Protein 7TN7 (pdb70)

InterPro domains:
  IPR008656 Inositol-tetrakisphosphate 1-kinase [PIRSF038186] (15-331)
  IPR008656 Inositol-tetrakisphosphate 1-kinase [PTHR14217] (17-324)
  IPR040464 Inositol 1,3,4-trisphosphate 5/6-kinase, ATP-grasp domain [PF05770] (120-320)
  IPR041429 Inositol-tetrakisphosphate 1-kinase, N-terminal [PF17927] (20-99)

B-factor: mean 38.3, std 21.43, range [11.38, 128.1]

GO terms:
  GO:0052725 inositol-1,3,4-trisphosphate 6-kinase activity (F, IDA)
  GO:0052726 inositol-1,3,4-trisphosphate 5-kinase activity (F, IDA)
  GO:0047325 inositol-3,4,5,6-tetrakisphosphate 1-kinase activity (F, IDA)
  GO:0000832 inositol hexakisphosphate 5-kinase activity (F, EXP)
  GO:0047325 inositol-3,4,5,6-tetrakisphosphate 1-kinase activity (F, EXP)
  GO:0010264 myo-inositol hexakisphosphate biosynthetic process (P, IMP)
  GO:0000825 inositol-1,3,4,5-tetrakisphosphate 6-kinase activity (F, IDA)
  GO:0051717 inositol-1,3,4,5-tetrakisphosphate 3-phosphatase activity (F, TAS)
  GO:0005524 ATP binding (F, IC)
  GO:0048316 seed development (P, IMP)

Solvent-accessible surface area: 13526 Å² total; per-residue (Å²): 176,102,121,37,30,0,0,21,4,10,42,106,188,26,62,149,50,0,25,57,112,55,0,58,61,48,0,41,91,86,14,0,45,22,56,78,20,57,98,105,79,63,5,93,125,25,50,112,16,74,0,0,0,1,56,51,64,42,121,109,24,84,57,41,1,93,58,17,47,82,186,68,117,95,30,31,22,0,2,37,21,116,1,4,52,89,20,42,47,6,66,57,2,8,96,23,0,57,111,27,145,151,138,134,11,71,14,6,59,18,106,40,31,46,3,139,80,74,73,32,7,75,124,87,57,103,1,92,80,27,125,56,25,0,6,3,27,32,21,97,18,51,54,83,27,178,89,43,112,13,51,49,7,124,101,79,119,21,0,42,155,56,210,28,65,4,1,1,4,67,3,52,44,6,49,21,11,3,0,35,0,19,1,3,6,65,87,30,35,44,66,97,73,168,8,56,161,80,93,58,5,65,73,72,8,6,71,101,10,3,18,9,0,71,190,39,0,33,0,37,0,0,8,0,2,0,10,35,2,66,164,71,37,72,72,9,14,0,0,6,5,53,14,0,12,26,0,27,176,24,136,43,5,34,70,28,0,0,65,15,0,85,107,18,21,94,167

Foldseek 3Di:
DAAAEEEEAEDPVCCVQPVDPLLQVVLVVVRYHYDYDDPVDQVVPPDDHQEYEYDDDDDSVLVSLVVVCVVCVNRQYQPRPVLLQCQFFQVSVLVLLVPFDDPLFAEDAFDKDWDADLVCLPDVPVVVVADDFKFKAERGDSPPDPNRDTDTDGDSVSSNPDGDRMIITHDDQFVQWKKKWWFAAQDIDIDTDGPPVDDDADPVRSSSSNVRSCVSSVHRGKIWIKGARNVVRRYMYTNHMHGHDSLSVDPPSSVVVSVSVVVSSVD

Structure (mmCIF, N/CA/C/O backbone):
data_7TN7
#
_entry.id   7TN7
#
_cell.length_a   99.256
_cell.length_b   99.256
_cell.length_c   217.952
_cell.angle_alpha   90.000
_cell.angle_beta   90.000
_cell.angle_gamma   120.000
#
_symmetry.space_group_name_H-M   'P 61 2 2'
#
loop_
_entity.id
_entity.type
_entity.pdbx_description
1 polymer 'Inositol-tetrakisphosphate 1-kinase 1'
2 non-polymer 'PHOSPHATE ION'
3 non-polymer 'CHLORIDE ION'
4 water water
#
loop_
_atom_site.group_PDB
_atom_site.id
_atom_site.type_symbol
_atom_site.label_atom_id
_atom_site.label_alt_id
_atom_site.label_comp_id
_atom_site.label_asym_id
_atom_site.label_entity_id
_atom_site.label_seq_id
_atom_site.pdbx_PDB_ins_code
_atom_site.Cartn_x
_atom_site.Cartn_y
_atom_site.Cartn_z
_atom_site.occupancy
_atom_site.B_iso_or_equiv
_atom_site.auth_seq_id
_atom_site.auth_comp_id
_atom_site.auth_asym_id
_atom_site.auth_atom_id
_atom_site.pdbx_PDB_model_num
ATOM 1 N N . PRO A 1 16 ? -23.822 60.903 126.353 1.00 120.63 16 PRO A N 1
ATOM 2 C CA . PRO A 1 16 ? -23.906 62.055 125.413 1.00 119.96 16 PRO A CA 1
ATOM 3 C C . PRO A 1 16 ? -24.195 61.544 123.987 1.00 115.90 16 PRO A C 1
ATOM 4 O O . PRO A 1 16 ? -24.992 60.613 123.837 1.00 102.66 16 PRO A O 1
ATOM 8 N N . PRO A 1 17 ? -23.628 62.106 122.883 1.00 108.40 17 PRO A N 1
ATOM 9 C CA . PRO A 1 17 ? -23.858 61.530 121.550 1.00 86.17 17 PRO A CA 1
ATOM 10 C C . PRO A 1 17 ? -23.048 60.242 121.283 1.00 62.54 17 PRO A C 1
ATOM 11 O O . PRO A 1 17 ? -22.053 59.944 121.978 1.00 54.98 17 PRO A O 1
ATOM 15 N N . ARG A 1 18 ? -23.516 59.460 120.309 1.00 41.86 18 ARG A N 1
ATOM 16 C CA . ARG A 1 18 ? -22.873 58.188 119.877 1.00 34.92 18 ARG A CA 1
ATOM 17 C C . ARG A 1 18 ? -22.136 58.431 118.552 1.00 30.80 18 ARG A C 1
ATOM 18 O O . ARG A 1 18 ? -22.623 59.211 117.764 1.00 25.77 18 ARG A O 1
ATOM 26 N N . TYR A 1 19 ? -21.057 57.695 118.276 1.00 27.24 19 TYR A N 1
ATOM 27 C CA . TYR A 1 19 ? -20.331 57.789 116.995 1.00 23.41 19 TYR A CA 1
ATOM 28 C C . TYR A 1 19 ? -20.447 56.481 116.250 1.00 22.14 19 TYR A C 1
ATOM 29 O O . TYR A 1 19 ? -20.339 55.458 116.893 1.00 25.20 19 TYR A O 1
ATOM 38 N N . VAL A 1 20 ? -20.694 56.528 114.947 1.00 20.17 20 VAL A N 1
ATOM 39 C CA . VAL A 1 20 ? -20.781 55.303 114.115 1.00 21.92 20 VAL A CA 1
ATOM 40 C C . VAL A 1 20 ? -19.427 55.100 113.415 1.00 24.10 20 VAL A C 1
ATOM 41 O O . VAL A 1 20 ? -18.933 56.029 112.729 1.00 24.64 20 VAL A O 1
ATOM 45 N N . ILE A 1 21 ? -18.842 53.925 113.602 1.00 21.90 21 ILE A N 1
ATOM 46 C CA . ILE A 1 21 ? -17.624 53.467 112.901 1.00 18.63 21 ILE A CA 1
ATOM 47 C C . ILE A 1 21 ? -18.036 52.416 111.899 1.00 18.49 21 ILE A C 1
ATOM 48 O O . ILE A 1 21 ? -18.274 51.293 112.312 1.00 16.89 21 ILE A O 1
ATOM 53 N N . GLY A 1 22 ? -18.151 52.814 110.622 1.00 17.98 22 GLY A N 1
ATOM 54 C CA . GLY A 1 22 ? -18.390 51.885 109.523 1.00 17.28 22 GLY A CA 1
ATOM 55 C C . GLY A 1 22 ? -17.130 51.115 109.174 1.00 17.62 22 GLY A C 1
ATOM 56 O O . GLY A 1 22 ? -16.060 51.711 109.155 1.00 16.78 22 GLY A O 1
ATOM 57 N N . TYR A 1 23 ? -17.280 49.833 108.890 1.00 16.81 23 TYR A N 1
ATOM 58 C CA . TYR A 1 23 ? -16.167 48.961 108.531 1.00 17.97 23 TYR A CA 1
ATOM 59 C C . TYR A 1 23 ? -16.580 48.212 107.271 1.00 20.66 23 TYR A C 1
ATOM 60 O O . TYR A 1 23 ? -17.680 47.614 107.193 1.00 20.60 23 TYR A O 1
ATOM 69 N N . ALA A 1 24 ? -15.653 48.212 106.313 1.00 19.81 24 ALA A N 1
ATOM 70 C CA . ALA A 1 24 ? -15.761 47.543 105.004 1.00 18.98 24 ALA A CA 1
ATOM 71 C C . ALA A 1 24 ? -14.544 46.652 104.859 1.00 18.46 24 ALA A C 1
ATOM 72 O O . ALA A 1 24 ? -13.435 47.154 104.498 1.00 20.18 24 ALA A O 1
ATOM 74 N N . LEU A 1 25 ? -14.722 45.414 105.249 1.00 19.17 25 LEU A N 1
ATOM 75 C CA . LEU A 1 25 ? -13.647 44.408 105.354 1.00 21.86 25 LEU A CA 1
ATOM 76 C C . LEU A 1 25 ? -14.119 43.129 104.678 1.00 23.75 25 LEU A C 1
ATOM 77 O O . LEU A 1 25 ? -15.291 42.805 104.775 1.00 28.51 25 LEU A O 1
ATOM 82 N N . ALA A 1 26 ? -13.176 42.371 104.140 1.00 24.96 26 ALA A N 1
ATOM 83 C CA . ALA A 1 26 ? -13.411 41.000 103.683 1.00 25.98 26 ALA A CA 1
ATOM 84 C C . ALA A 1 26 ? -13.826 40.173 104.873 1.00 26.60 26 ALA A C 1
ATOM 85 O O . ALA A 1 26 ? -13.400 40.418 105.994 1.00 28.70 26 ALA A O 1
ATOM 87 N N . PRO A 1 27 ? -14.656 39.144 104.638 1.00 28.09 27 PRO A N 1
ATOM 88 C CA . PRO A 1 27 ? -15.064 38.245 105.700 1.00 29.52 27 PRO A CA 1
ATOM 89 C C . PRO A 1 27 ? -13.945 37.681 106.587 1.00 29.45 27 PRO A C 1
ATOM 90 O O . PRO A 1 27 ? -14.195 37.520 107.776 1.00 26.54 27 PRO A O 1
ATOM 94 N N . LYS A 1 28 ? -12.804 37.283 106.016 1.00 31.30 28 LYS A N 1
ATOM 95 C CA . LYS A 1 28 ? -11.669 36.730 106.817 1.00 33.58 28 LYS A CA 1
ATOM 96 C C . LYS A 1 28 ? -11.112 37.817 107.754 1.00 21.73 28 LYS A C 1
ATOM 97 O O . LYS A 1 28 ? -10.822 37.476 108.885 1.00 24.04 28 LYS A O 1
ATOM 103 N N . LYS A 1 29 ? -11.015 39.048 107.297 1.00 17.80 29 LYS A N 1
ATOM 104 C CA . LYS A 1 29 ? -10.532 40.193 108.092 1.00 20.70 29 LYS A CA 1
ATOM 105 C C . LYS A 1 29 ? -11.595 40.573 109.142 1.00 20.38 29 LYS A C 1
ATOM 106 O O . LYS A 1 29 ? -11.216 40.880 110.266 1.00 19.99 29 LYS A O 1
ATOM 112 N N . GLN A 1 30 ? -12.891 40.456 108.834 1.00 22.40 30 GLN A N 1
ATOM 113 C CA . GLN A 1 30 ? -13.973 40.679 109.838 1.00 20.72 30 GLN A CA 1
ATOM 114 C C . GLN A 1 30 ? -13.793 39.682 110.962 1.00 19.04 30 GLN A C 1
ATOM 115 O O . GLN A 1 30 ? -13.800 40.076 112.130 1.00 20.55 30 GLN A O 1
ATOM 121 N N . GLN A 1 31 ? -13.575 38.433 110.608 1.00 20.03 31 GLN A N 1
ATOM 122 C CA . GLN A 1 31 ? -13.504 37.340 111.600 1.00 23.57 31 GLN A CA 1
ATOM 123 C C . GLN A 1 31 ? -12.294 37.576 112.526 1.00 23.92 31 GLN A C 1
ATOM 124 O O . GLN A 1 31 ? -12.383 37.284 113.716 1.00 24.72 31 GLN A O 1
ATOM 130 N N . SER A 1 32 ? -11.151 38.021 112.008 1.00 20.83 32 SER A N 1
ATOM 131 C CA . SER A 1 32 ? -9.930 38.185 112.846 1.00 21.45 32 SER A CA 1
ATOM 132 C C . SER A 1 32 ? -10.073 39.519 113.598 1.00 18.55 32 SER A C 1
ATOM 133 O O . SER A 1 32 ? -9.847 39.510 114.792 1.00 21.65 32 SER A O 1
ATOM 136 N N . PHE A 1 33 ? -10.440 40.614 112.927 1.00 15.15 33 PHE A N 1
ATOM 137 C CA . PHE A 1 33 ? -10.293 41.965 113.537 1.00 15.44 33 PHE A CA 1
ATOM 138 C C . PHE A 1 33 ? -11.543 42.374 114.361 1.00 16.02 33 PHE A C 1
ATOM 139 O O . PHE A 1 33 ? -11.406 43.004 115.480 1.00 14.25 33 PHE A O 1
ATOM 147 N N . ILE A 1 34 ? -12.750 42.122 113.835 1.00 17.47 34 ILE A N 1
ATOM 148 C CA . ILE A 1 34 ? -14.026 42.624 114.446 1.00 17.09 34 ILE A CA 1
ATOM 149 C C . ILE A 1 34 ? -14.482 41.525 115.371 1.00 17.76 34 ILE A C 1
ATOM 150 O O . ILE A 1 34 ? -15.293 40.698 114.970 1.00 25.00 34 ILE A O 1
ATOM 155 N N . GLN A 1 35 ? -13.858 41.459 116.524 1.00 19.19 35 GLN A N 1
ATOM 156 C CA . GLN A 1 35 ? -14.152 40.458 117.560 1.00 19.93 35 GLN A CA 1
ATOM 157 C C . GLN A 1 35 ? -15.132 41.063 118.550 1.00 16.71 35 GLN A C 1
ATOM 158 O O . GLN A 1 35 ? -15.168 42.270 118.776 1.00 15.59 35 GLN A O 1
ATOM 164 N N . PRO A 1 36 ? -15.925 40.194 119.190 1.00 17.10 36 PRO A N 1
ATOM 165 C CA . PRO A 1 36 ? -16.863 40.619 120.223 1.00 18.43 36 PRO A CA 1
ATOM 166 C C . PRO A 1 36 ? -16.232 41.561 121.253 1.00 17.45 36 PRO A C 1
ATOM 167 O O . PRO A 1 36 ? -16.871 42.591 121.639 1.00 18.19 36 PRO A O 1
ATOM 171 N N . SER A 1 37 ? -15.033 41.210 121.722 1.00 17.58 37 SER A N 1
ATOM 172 C CA . SER A 1 37 ? -14.301 42.019 122.739 1.00 19.20 37 SER A CA 1
ATOM 173 C C . SER A 1 37 ? -14.021 43.428 122.193 1.00 18.12 37 SER A C 1
ATOM 174 O O . SER A 1 37 ? -14.149 44.337 122.934 1.00 20.37 37 SER A O 1
ATOM 177 N N . LEU A 1 38 ? -13.753 43.617 120.898 1.00 15.57 38 LEU A N 1
ATOM 178 C CA . LEU A 1 38 ? -13.581 44.984 120.344 1.00 15.22 38 LEU A CA 1
ATOM 179 C C . LEU A 1 38 ? -14.932 45.712 120.256 1.00 14.35 38 LEU A C 1
ATOM 180 O O . LEU A 1 38 ? -15.010 46.882 120.598 1.00 11.38 38 LEU A O 1
ATOM 185 N N . VAL A 1 39 ? -15.931 45.029 119.719 1.00 14.26 39 VAL A N 1
ATOM 186 C CA . VAL A 1 39 ? -17.273 45.627 119.514 1.00 14.95 39 VAL A CA 1
ATOM 187 C C . VAL A 1 39 ? -17.797 46.114 120.874 1.00 14.15 39 VAL A C 1
ATOM 188 O O . VAL A 1 39 ? -18.274 47.231 120.931 1.00 14.86 39 VAL A O 1
ATOM 192 N N . ALA A 1 40 ? -17.629 45.311 121.924 1.00 12.56 40 ALA A N 1
ATOM 193 C CA . ALA A 1 40 ? -18.171 45.604 123.268 1.00 14.01 40 ALA A CA 1
ATOM 194 C C . ALA A 1 40 ? -17.387 46.736 123.915 1.00 14.46 40 ALA A C 1
ATOM 195 O O . ALA A 1 40 ? -18.024 47.631 124.497 1.00 16.34 40 ALA A O 1
ATOM 197 N N . GLN A 1 41 ? -16.057 46.720 123.819 1.00 14.70 41 GLN A N 1
ATOM 198 C CA . GLN A 1 41 ? -15.257 47.816 124.425 1.00 14.58 41 GLN A CA 1
ATOM 199 C C . GLN A 1 41 ? -15.666 49.120 123.755 1.00 13.30 41 GLN A C 1
ATOM 200 O O . GLN A 1 41 ? -15.917 50.098 124.455 1.00 13.87 41 GLN A O 1
ATOM 206 N N . ALA A 1 42 ? -15.688 49.159 122.430 1.00 13.66 42 ALA A N 1
ATOM 207 C CA . ALA A 1 42 ? -16.030 50.401 121.707 1.00 14.72 42 ALA A CA 1
ATOM 208 C C . ALA A 1 42 ? -17.463 50.874 122.042 1.00 14.96 42 ALA A C 1
ATOM 209 O O . ALA A 1 42 ? -17.628 52.086 122.250 1.00 14.25 42 ALA A O 1
ATOM 211 N N . ALA A 1 43 ? -18.469 49.967 122.080 1.00 15.20 43 ALA A N 1
ATOM 212 C CA . ALA A 1 43 ? -19.875 50.323 122.437 1.00 16.55 43 ALA A CA 1
ATOM 213 C C . ALA A 1 43 ? -19.917 50.888 123.851 1.00 15.61 43 ALA A C 1
ATOM 214 O O . ALA A 1 43 ? -20.650 51.856 124.061 1.00 15.67 43 ALA A O 1
ATOM 216 N N . SER A 1 44 ? -19.088 50.353 124.759 1.00 15.36 44 SER A N 1
ATOM 217 C CA . SER A 1 44 ? -19.023 50.851 126.154 1.00 16.49 44 SER A CA 1
ATOM 218 C C . SER A 1 44 ? -18.545 52.304 126.210 1.00 17.92 44 SER A C 1
ATOM 219 O O . SER A 1 44 ? -18.714 52.932 127.236 1.00 15.28 44 SER A O 1
ATOM 222 N N . ARG A 1 45 ? -17.967 52.833 125.127 1.00 20.00 45 ARG A N 1
ATOM 223 C CA . ARG A 1 45 ? -17.426 54.202 125.097 1.00 21.43 45 ARG A CA 1
ATOM 224 C C . ARG A 1 45 ? -18.198 55.064 124.111 1.00 22.38 45 ARG A C 1
ATOM 225 O O . ARG A 1 45 ? -17.691 56.090 123.731 1.00 24.23 45 ARG A O 1
ATOM 233 N N . GLY A 1 46 ? -19.326 54.575 123.631 1.00 21.37 46 GLY A N 1
ATOM 234 C CA . GLY A 1 46 ? -20.240 55.345 122.803 1.00 20.55 46 GLY A CA 1
ATOM 235 C C . GLY A 1 46 ? -19.931 55.172 121.336 1.00 20.98 46 GLY A C 1
ATOM 236 O O . GLY A 1 46 ? -20.306 56.090 120.589 1.00 20.37 46 GLY A O 1
ATOM 237 N N . MET A 1 47 ? -19.229 54.107 120.929 1.00 19.19 47 MET A N 1
ATOM 238 C CA . MET A 1 47 ? -18.845 53.978 119.499 1.00 18.20 47 MET A CA 1
ATOM 239 C C . MET A 1 47 ? -19.450 52.707 118.960 1.00 17.41 47 MET A C 1
ATOM 240 O O . MET A 1 47 ? -19.143 51.640 119.519 1.00 18.98 47 MET A O 1
ATOM 245 N N . ASP A 1 48 ? -20.272 52.830 117.916 1.00 16.53 48 ASP A N 1
ATOM 246 C CA . ASP A 1 48 ? -20.967 51.683 117.312 1.00 18.10 48 ASP A CA 1
ATOM 247 C C . ASP A 1 48 ? -20.223 51.283 116.040 1.00 18.53 48 ASP A C 1
ATOM 248 O O . ASP A 1 48 ? -20.275 52.046 115.062 1.00 16.18 48 ASP A O 1
ATOM 253 N N . LEU A 1 49 ? -19.622 50.099 116.053 1.00 18.85 49 LEU A N 1
ATOM 254 C CA . LEU A 1 49 ? -19.011 49.467 114.873 1.00 18.32 49 LEU A CA 1
ATOM 255 C C . LEU A 1 49 ? -20.142 48.885 114.037 1.00 17.77 49 LEU A C 1
ATOM 256 O O . LEU A 1 49 ? -20.832 47.991 114.539 1.00 17.08 49 LEU A O 1
ATOM 261 N N . VAL A 1 50 ? -20.293 49.356 112.801 1.00 17.47 50 VAL A N 1
ATOM 262 C CA . VAL A 1 50 ? -21.414 48.972 111.908 1.00 17.49 50 VAL A CA 1
ATOM 263 C C . VAL A 1 50 ? -20.814 48.465 110.623 1.00 16.41 50 VAL A C 1
ATOM 264 O O . VAL A 1 50 ? -20.126 49.213 109.918 1.00 16.69 50 VAL A O 1
ATOM 268 N N . PRO A 1 51 ? -21.139 47.250 110.179 1.00 15.21 51 PRO A N 1
ATOM 269 C CA . PRO A 1 51 ? -20.645 46.805 108.887 1.00 17.15 51 PRO A CA 1
ATOM 270 C C . PRO A 1 51 ? -21.301 47.558 107.713 1.00 22.42 51 PRO A C 1
ATOM 271 O O . PRO A 1 51 ? -22.509 47.856 107.753 1.00 24.64 51 PRO A O 1
ATOM 275 N N . VAL A 1 52 ? -20.461 47.928 106.740 1.00 22.55 52 VAL A N 1
ATOM 276 C CA . VAL A 1 52 ? -20.829 48.409 105.382 1.00 22.30 52 VAL A CA 1
ATOM 277 C C . VAL A 1 52 ? -21.304 47.227 104.544 1.00 22.13 52 VAL A C 1
ATOM 278 O O . VAL A 1 52 ? -20.627 46.151 104.514 1.00 22.56 52 VAL A O 1
ATOM 282 N N . ASP A 1 53 ? -22.501 47.372 103.967 1.00 23.33 53 ASP A N 1
ATOM 283 C CA . ASP A 1 53 ? -23.112 46.321 103.102 1.00 26.38 53 ASP A CA 1
ATOM 284 C C . ASP A 1 53 ? -22.416 46.400 101.736 1.00 25.24 53 ASP A C 1
ATOM 285 O O . ASP A 1 53 ? -22.436 47.501 101.156 1.00 25.40 53 ASP A O 1
ATOM 290 N N . ALA A 1 54 ? -21.758 45.335 101.293 1.00 28.42 54 ALA A N 1
ATOM 291 C CA . ALA A 1 54 ? -20.975 45.348 100.034 1.00 37.18 54 ALA A CA 1
ATOM 292 C C . ALA A 1 54 ? -21.939 45.299 98.834 1.00 44.89 54 ALA A C 1
ATOM 293 O O . ALA A 1 54 ? -21.522 45.666 97.712 1.00 50.62 54 ALA A O 1
ATOM 295 N N . SER A 1 55 ? -23.178 44.862 99.056 1.00 44.92 55 SER A N 1
ATOM 296 C CA . SER A 1 55 ? -24.165 44.645 97.972 1.00 50.55 55 SER A CA 1
ATOM 297 C C . SER A 1 55 ? -24.985 45.924 97.741 1.00 44.33 55 SER A C 1
ATOM 298 O O . SER A 1 55 ? -25.773 45.923 96.828 1.00 54.93 55 SER A O 1
ATOM 301 N N . GLN A 1 56 ? -24.744 46.968 98.528 1.00 41.39 56 GLN A N 1
ATOM 302 C CA . GLN A 1 56 ? -25.417 48.269 98.340 1.00 38.34 56 GLN A CA 1
ATOM 303 C C . GLN A 1 56 ? -24.350 49.347 98.196 1.00 43.05 56 GLN A C 1
ATOM 304 O O . GLN A 1 56 ? -23.265 49.158 98.667 1.00 40.00 56 GLN A O 1
ATOM 310 N N . PRO A 1 57 ? -24.632 50.483 97.545 1.00 43.62 57 PRO A N 1
ATOM 311 C CA . PRO A 1 57 ? -23.673 51.549 97.472 1.00 44.96 57 PRO A CA 1
ATOM 312 C C . PRO A 1 57 ? -23.459 52.142 98.865 1.00 42.06 57 PRO A C 1
ATOM 313 O O . PRO A 1 57 ? -24.375 52.227 99.607 1.00 42.97 57 PRO A O 1
ATOM 317 N N . LEU A 1 58 ? -22.245 52.600 99.123 1.00 34.93 58 LEU A N 1
ATOM 318 C CA . LEU A 1 58 ? -21.855 53.248 100.393 1.00 33.46 58 LEU A CA 1
ATOM 319 C C . LEU A 1 58 ? -22.613 54.571 100.528 1.00 36.47 58 LEU A C 1
ATOM 320 O O . LEU A 1 58 ? -22.965 54.938 101.641 1.00 33.47 58 LEU A O 1
ATOM 325 N N . ALA A 1 59 ? -22.946 55.195 99.399 1.00 41.48 59 ALA A N 1
ATOM 326 C CA . ALA A 1 59 ? -23.668 56.488 99.344 1.00 44.33 59 ALA A CA 1
ATOM 327 C C . ALA A 1 59 ? -25.062 56.381 99.971 1.00 40.98 59 ALA A C 1
ATOM 328 O O . ALA A 1 59 ? -25.551 57.369 100.478 1.00 43.31 59 ALA A O 1
ATOM 330 N N . GLU A 1 60 ? -25.678 55.216 99.900 1.00 41.08 60 GLU A N 1
ATOM 331 C CA . GLU A 1 60 ? -27.022 55.051 100.480 1.00 46.62 60 GLU A CA 1
ATOM 332 C C . GLU A 1 60 ? -26.902 54.331 101.818 1.00 45.46 60 GLU A C 1
ATOM 333 O O . GLU A 1 60 ? -27.878 53.723 102.239 1.00 41.11 60 GLU A O 1
ATOM 339 N N . GLN A 1 61 ? -25.785 54.516 102.509 1.00 39.72 61 GLN A N 1
ATOM 340 C CA . GLN A 1 61 ? -25.572 53.651 103.683 1.00 34.31 61 GLN A CA 1
ATOM 341 C C . GLN A 1 61 ? -25.501 54.272 105.063 1.00 33.28 61 GLN A C 1
ATOM 342 O O . GLN A 1 61 ? -24.805 53.731 105.789 1.00 32.17 61 GLN A O 1
ATOM 348 N N . GLY A 1 62 ? -26.078 55.401 105.395 1.00 49.85 62 GLY A N 1
ATOM 349 C CA . GLY A 1 62 ? -26.219 55.658 106.853 1.00 47.14 62 GLY A CA 1
ATOM 350 C C . GLY A 1 62 ? -25.142 56.526 107.396 1.00 45.47 62 GLY A C 1
ATOM 351 O O . GLY A 1 62 ? -24.034 56.376 106.986 1.00 48.52 62 GLY A O 1
ATOM 352 N N . PRO A 1 63 ? -25.399 57.369 108.396 1.00 46.35 63 PRO A N 1
ATOM 353 C CA . PRO A 1 63 ? -24.368 58.267 108.832 1.00 41.01 63 PRO A CA 1
ATOM 354 C C . PRO A 1 63 ? -23.186 57.502 109.441 1.00 35.79 63 PRO A C 1
ATOM 355 O O . PRO A 1 63 ? -23.382 56.556 110.109 1.00 32.30 63 PRO A O 1
ATOM 359 N N . PHE A 1 64 ? -21.987 57.945 109.101 1.00 32.38 64 PHE A N 1
ATOM 360 C CA . PHE A 1 64 ? -20.726 57.389 109.631 1.00 24.90 64 PHE A CA 1
ATOM 361 C C . PHE A 1 64 ? -19.894 58.556 110.147 1.00 24.06 64 PHE A C 1
ATOM 362 O O . PHE A 1 64 ? -19.876 59.560 109.518 1.00 28.33 64 PHE A O 1
ATOM 370 N N . HIS A 1 65 ? -19.300 58.417 111.317 1.00 23.88 65 HIS A N 1
ATOM 371 C CA . HIS A 1 65 ? -18.350 59.420 111.853 1.00 23.48 65 HIS A CA 1
ATOM 372 C C . HIS A 1 65 ? -16.905 58.995 111.533 1.00 22.17 65 HIS A C 1
ATOM 373 O O . HIS A 1 65 ? -16.015 59.822 111.706 1.00 22.15 65 HIS A O 1
ATOM 380 N N . LEU A 1 66 ? -16.710 57.772 111.049 1.00 20.54 66 LEU A N 1
ATOM 381 C CA . LEU A 1 66 ? -15.399 57.200 110.668 1.00 21.82 66 LEU A CA 1
ATOM 382 C C . LEU A 1 66 ? -15.677 55.986 109.808 1.00 21.69 66 LEU A C 1
ATOM 383 O O . LEU A 1 66 ? -16.649 55.292 110.094 1.00 20.94 66 LEU A O 1
ATOM 388 N N . LEU A 1 67 ? -14.940 55.845 108.717 1.00 21.13 67 LEU A N 1
ATOM 389 C CA . LEU A 1 67 ? -14.979 54.669 107.834 1.00 23.12 67 LEU A CA 1
ATOM 390 C C . LEU A 1 67 ? -13.612 53.990 107.891 1.00 24.44 67 LEU A C 1
ATOM 391 O O . LEU A 1 67 ? -12.612 54.672 107.770 1.00 23.38 67 LEU A O 1
ATOM 396 N N . ILE A 1 68 ? -13.556 52.711 108.206 1.00 23.69 68 ILE A N 1
ATOM 397 C CA . ILE A 1 68 ? -12.289 51.952 108.161 1.00 21.65 68 ILE A CA 1
ATOM 398 C C . ILE A 1 68 ? -12.548 50.855 107.143 1.00 24.42 68 ILE A C 1
ATOM 399 O O . ILE A 1 68 ? -13.715 50.342 107.106 1.00 23.45 68 ILE A O 1
ATOM 404 N N . HIS A 1 69 ? -11.561 50.553 106.299 1.00 22.02 69 HIS A N 1
ATOM 405 C CA . HIS A 1 69 ? -11.717 49.524 105.239 1.00 22.02 69 HIS A CA 1
ATOM 406 C C . HIS A 1 69 ? -10.395 48.834 104.916 1.00 21.35 69 HIS A C 1
ATOM 407 O O . HIS A 1 69 ? -9.301 49.413 105.154 1.00 20.77 69 HIS A O 1
ATOM 414 N N . LYS A 1 70 ? -10.531 47.678 104.301 1.00 20.77 70 LYS A N 1
ATOM 415 C CA . LYS A 1 70 ? -9.451 46.972 103.609 1.00 22.65 70 LYS A CA 1
ATOM 416 C C . LYS A 1 70 ? -10.038 46.232 102.409 1.00 18.95 70 LYS A C 1
ATOM 417 O O . LYS A 1 70 ? -10.042 44.989 102.398 1.00 18.74 70 LYS A O 1
ATOM 423 N N . LEU A 1 71 ? -10.513 47.014 101.453 1.00 20.74 71 LEU A N 1
ATOM 424 C CA . LEU A 1 71 ? -11.067 46.530 100.172 1.00 26.64 71 LEU A CA 1
ATOM 425 C C . LEU A 1 71 ? -10.301 47.242 99.066 1.00 25.19 71 LEU A C 1
ATOM 426 O O . LEU A 1 71 ? -9.907 48.400 99.275 1.00 24.23 71 LEU A O 1
ATOM 431 N N . TYR A 1 72 ? -10.167 46.563 97.933 1.00 29.38 72 TYR A N 1
ATOM 432 C CA . TYR A 1 72 ? -9.398 47.053 96.753 1.00 38.73 72 TYR A CA 1
ATOM 433 C C . TYR A 1 72 ? -10.274 47.036 95.487 1.00 41.43 72 TYR A C 1
ATOM 434 O O . TYR A 1 72 ? -11.333 46.380 95.468 1.00 40.78 72 TYR A O 1
ATOM 443 N N . GLY A 1 73 ? -9.833 47.712 94.428 1.00 48.36 73 GLY A N 1
ATOM 444 C CA . GLY A 1 73 ? -10.523 47.684 93.118 1.00 55.55 73 GLY A CA 1
ATOM 445 C C . GLY A 1 73 ? -11.278 48.973 92.840 1.00 56.33 73 GLY A C 1
ATOM 446 O O . GLY A 1 73 ? -11.536 49.754 93.801 1.00 56.02 73 GLY A O 1
ATOM 447 N N . ASP A 1 74 ? -11.633 49.195 91.573 1.00 53.44 74 ASP A N 1
ATOM 448 C CA . ASP A 1 74 ? -11.980 50.543 91.034 1.00 53.42 74 ASP A CA 1
ATOM 449 C C . ASP A 1 74 ? -13.393 50.956 91.489 1.00 46.51 74 ASP A C 1
ATOM 450 O O . ASP A 1 74 ? -13.616 52.159 91.690 1.00 48.95 74 ASP A O 1
ATOM 455 N N . ASP A 1 75 ? -14.310 50.010 91.683 1.00 43.22 75 ASP A N 1
ATOM 456 C CA . ASP A 1 75 ? -15.691 50.289 92.168 1.00 51.54 75 ASP A CA 1
ATOM 457 C C . ASP A 1 75 ? -15.637 50.819 93.616 1.00 43.15 75 ASP A C 1
ATOM 458 O O . ASP A 1 75 ? -16.166 51.934 93.879 1.00 37.27 75 ASP A O 1
ATOM 463 N N . TRP A 1 76 ? -14.985 50.083 94.525 1.00 41.43 76 TRP A N 1
ATOM 464 C CA . TRP A 1 76 ? -14.780 50.521 95.933 1.00 37.15 76 TRP A CA 1
ATOM 465 C C . TRP A 1 76 ? -14.035 51.859 95.930 1.00 34.08 76 TRP A C 1
ATOM 466 O O . TRP A 1 76 ? -14.522 52.825 96.590 1.00 34.34 76 TRP A O 1
ATOM 477 N N . ARG A 1 77 ? -12.969 51.995 95.133 1.00 35.79 77 ARG A N 1
ATOM 478 C CA . ARG A 1 77 ? -12.252 53.298 95.047 1.00 36.66 77 ARG A CA 1
ATOM 479 C C . ARG A 1 77 ? -13.249 54.417 94.701 1.00 34.38 77 ARG A C 1
ATOM 480 O O . ARG A 1 77 ? -13.251 55.470 95.402 1.00 34.07 77 ARG A O 1
ATOM 488 N N . ALA A 1 78 ? -14.053 54.235 93.641 1.00 36.29 78 ALA A N 1
ATOM 489 C CA . ALA A 1 78 ? -15.010 55.266 93.146 1.00 41.30 78 ALA A CA 1
ATOM 490 C C . ALA A 1 78 ? -15.975 55.668 94.277 1.00 34.16 78 ALA A C 1
ATOM 491 O O . ALA A 1 78 ? -16.205 56.898 94.526 1.00 34.56 78 ALA A O 1
ATOM 493 N N . GLN A 1 79 ? -16.472 54.674 95.010 1.00 37.56 79 GLN A N 1
ATOM 494 C CA . GLN A 1 79 ? -17.380 54.935 96.170 1.00 37.08 79 GLN A CA 1
ATOM 495 C C . GLN A 1 79 ? -16.650 55.779 97.204 1.00 32.85 79 GLN A C 1
ATOM 496 O O . GLN A 1 79 ? -17.230 56.796 97.674 1.00 34.85 79 GLN A O 1
ATOM 502 N N . LEU A 1 80 ? -15.382 55.461 97.475 1.00 32.93 80 LEU A N 1
ATOM 503 C CA . LEU A 1 80 ? -14.641 56.231 98.509 1.00 31.85 80 LEU A CA 1
ATOM 504 C C . LEU A 1 80 ? -14.344 57.616 97.968 1.00 34.11 80 LEU A C 1
ATOM 505 O O . LEU A 1 80 ? -14.347 58.567 98.779 1.00 35.90 80 LEU A O 1
ATOM 510 N N . VAL A 1 81 ? -14.131 57.740 96.648 1.00 38.89 81 VAL A N 1
ATOM 511 C CA . VAL A 1 81 ? -13.846 59.066 96.027 1.00 39.81 81 VAL A CA 1
ATOM 512 C C . VAL A 1 81 ? -15.100 59.937 96.194 1.00 36.55 81 VAL A C 1
ATOM 513 O O . VAL A 1 81 ? -14.973 61.098 96.679 1.00 38.37 81 VAL A O 1
ATOM 517 N N . ALA A 1 82 ? -16.271 59.401 95.865 1.00 37.32 82 ALA A N 1
ATOM 518 C CA . ALA A 1 82 ? -17.562 60.125 96.027 1.00 38.69 82 ALA A CA 1
ATOM 519 C C . ALA A 1 82 ? -17.835 60.418 97.514 1.00 41.24 82 ALA A C 1
ATOM 520 O O . ALA A 1 82 ? -18.348 61.536 97.865 1.00 42.91 82 ALA A O 1
ATOM 522 N N . PHE A 1 83 ? -17.527 59.462 98.397 1.00 37.12 83 PHE A N 1
ATOM 523 C CA . PHE A 1 83 ? -17.823 59.649 99.840 1.00 32.53 83 PHE A CA 1
ATOM 524 C C . PHE A 1 83 ? -16.988 60.841 100.296 1.00 31.29 83 PHE A C 1
ATOM 525 O O . PHE A 1 83 ? -17.484 61.740 100.996 1.00 32.10 83 PHE A O 1
ATOM 533 N N . ALA A 1 84 ? -15.722 60.870 99.889 1.00 34.12 84 ALA A N 1
ATOM 534 C CA . ALA A 1 84 ? -14.747 61.889 100.340 1.00 39.50 84 ALA A CA 1
ATOM 535 C C . ALA A 1 84 ? -15.184 63.273 99.850 1.00 39.72 84 ALA A C 1
ATOM 536 O O . ALA A 1 84 ? -14.958 64.252 100.599 1.00 42.64 84 ALA A O 1
ATOM 538 N N . ALA A 1 85 ? -15.810 63.356 98.671 1.00 43.29 85 ALA A N 1
ATOM 539 C CA . ALA A 1 85 ? -16.328 64.636 98.111 1.00 49.01 85 ALA A CA 1
ATOM 540 C C . ALA A 1 85 ? -17.553 65.085 98.913 1.00 47.65 85 ALA A C 1
ATOM 541 O O . ALA A 1 85 ? -17.556 66.225 99.379 1.00 49.50 85 ALA A O 1
ATOM 543 N N . ARG A 1 86 ? -18.537 64.192 99.076 1.00 50.16 86 ARG A N 1
ATOM 544 C CA . ARG A 1 86 ? -19.818 64.448 99.798 1.00 53.45 86 ARG A CA 1
ATOM 545 C C . ARG A 1 86 ? -19.545 64.748 101.285 1.00 53.75 86 ARG A C 1
ATOM 546 O O . ARG A 1 86 ? -20.271 65.572 101.837 1.00 49.94 86 ARG A O 1
ATOM 554 N N . HIS A 1 87 ? -18.552 64.113 101.933 1.00 56.28 87 HIS A N 1
ATOM 555 C CA . HIS A 1 87 ? -18.347 64.203 103.409 1.00 50.80 87 HIS A CA 1
ATOM 556 C C . HIS A 1 87 ? -16.881 64.450 103.735 1.00 54.36 87 HIS A C 1
ATOM 557 O O . HIS A 1 87 ? -16.216 63.612 104.355 1.00 54.14 87 HIS A O 1
ATOM 564 N N . PRO A 1 88 ? -16.350 65.636 103.385 1.00 54.82 88 PRO A N 1
ATOM 565 C CA . PRO A 1 88 ? -14.927 65.923 103.563 1.00 57.32 88 PRO A CA 1
ATOM 566 C C . PRO A 1 88 ? -14.425 65.776 105.006 1.00 50.96 88 PRO A C 1
ATOM 567 O O . PRO A 1 88 ? -13.256 65.503 105.161 1.00 47.39 88 PRO A O 1
ATOM 571 N N . ALA A 1 89 ? -15.286 65.986 106.011 1.00 49.74 89 ALA A N 1
ATOM 572 C CA . ALA A 1 89 ? -14.891 66.019 107.446 1.00 47.01 89 ALA A CA 1
ATOM 573 C C . ALA A 1 89 ? -14.924 64.613 108.086 1.00 39.05 89 ALA A C 1
ATOM 574 O O . ALA A 1 89 ? -14.435 64.486 109.199 1.00 41.58 89 ALA A O 1
ATOM 576 N N . VAL A 1 90 ? -15.441 63.588 107.402 1.00 37.12 90 VAL A N 1
ATOM 577 C CA . VAL A 1 90 ? -15.466 62.182 107.910 1.00 35.68 90 VAL A CA 1
ATOM 578 C C . VAL A 1 90 ? -14.172 61.450 107.537 1.00 33.53 90 VAL A C 1
ATOM 579 O O . VAL A 1 90 ? -13.933 61.077 106.398 1.00 31.60 90 VAL A O 1
ATOM 583 N N . PRO A 1 91 ? -13.300 61.134 108.502 1.00 30.26 91 PRO A N 1
ATOM 584 C CA . PRO A 1 91 ? -12.052 60.479 108.174 1.00 28.89 91 PRO A CA 1
ATOM 585 C C . PRO A 1 91 ? -12.288 59.108 107.537 1.00 30.27 91 PRO A C 1
ATOM 586 O O . PRO A 1 91 ? -13.106 58.311 108.023 1.00 27.34 91 PRO A O 1
ATOM 590 N N . ILE A 1 92 ? -11.566 58.851 106.443 1.00 28.04 92 ILE A N 1
ATOM 591 C CA . ILE A 1 92 ? -11.454 57.495 105.853 1.00 26.52 92 ILE A CA 1
ATOM 592 C C . ILE A 1 92 ? -10.133 56.900 106.334 1.00 27.71 92 ILE A C 1
ATOM 593 O O . ILE A 1 92 ? -9.086 57.547 106.116 1.00 32.18 92 ILE A O 1
ATOM 598 N N . VAL A 1 93 ? -10.144 55.709 106.930 1.00 26.34 93 VAL A N 1
ATOM 599 C CA . VAL A 1 93 ? -8.867 55.005 107.221 1.00 25.68 93 VAL A CA 1
ATOM 600 C C . VAL A 1 93 ? -8.798 53.683 106.458 1.00 24.78 93 VAL A C 1
ATOM 601 O O . VAL A 1 93 ? -9.548 52.746 106.713 1.00 22.82 93 VAL A O 1
ATOM 605 N N . ASP A 1 94 ? -7.920 53.661 105.425 1.00 25.92 94 ASP A N 1
ATOM 606 C CA . ASP A 1 94 ? -7.174 54.846 104.992 1.00 22.18 94 ASP A CA 1
ATOM 607 C C . ASP A 1 94 ? -7.569 55.181 103.560 1.00 20.14 94 ASP A C 1
ATOM 608 O O . ASP A 1 94 ? -8.148 54.348 102.834 1.00 18.50 94 ASP A O 1
ATOM 613 N N . PRO A 1 95 ? -7.257 56.401 103.084 1.00 20.75 95 PRO A N 1
ATOM 614 C CA . PRO A 1 95 ? -7.616 56.807 101.732 1.00 26.09 95 PRO A CA 1
ATOM 615 C C . PRO A 1 95 ? -6.905 55.934 100.700 1.00 29.43 95 PRO A C 1
ATOM 616 O O . PRO A 1 95 ? -5.735 55.570 100.877 1.00 28.40 95 PRO A O 1
ATOM 620 N N . PRO A 1 96 ? -7.616 55.514 99.636 1.00 31.86 96 PRO A N 1
ATOM 621 C CA . PRO A 1 96 ? -7.084 54.557 98.669 1.00 33.68 96 PRO A CA 1
ATOM 622 C C . PRO A 1 96 ? -5.872 55.108 97.901 1.00 33.02 96 PRO A C 1
ATOM 623 O O . PRO A 1 96 ? -5.067 54.298 97.575 1.00 30.79 96 PRO A O 1
ATOM 627 N N . HIS A 1 97 ? -5.763 56.420 97.698 1.00 32.18 97 HIS A N 1
ATOM 628 C CA . HIS A 1 97 ? -4.575 57.041 97.053 1.00 43.09 97 HIS A CA 1
ATOM 629 C C . HIS A 1 97 ? -3.340 56.842 97.958 1.00 41.28 97 HIS A C 1
ATOM 630 O O . HIS A 1 97 ? -2.200 56.830 97.432 1.00 37.27 97 HIS A O 1
ATOM 637 N N . ALA A 1 98 ? -3.550 56.677 99.264 1.00 34.20 98 ALA A N 1
ATOM 638 C CA . ALA A 1 98 ? -2.469 56.531 100.252 1.00 30.03 98 ALA A CA 1
ATOM 639 C C . ALA A 1 98 ? -2.120 55.049 100.362 1.00 28.43 98 ALA A C 1
ATOM 640 O O . ALA A 1 98 ? -0.927 54.702 100.429 1.00 25.59 98 ALA A O 1
ATOM 642 N N . ILE A 1 99 ? -3.104 54.169 100.259 1.00 26.24 99 ILE A N 1
ATOM 643 C CA . ILE A 1 99 ? -2.803 52.716 100.260 1.00 29.64 99 ILE A CA 1
ATOM 644 C C . ILE A 1 99 ? -1.985 52.359 98.992 1.00 31.71 99 ILE A C 1
ATOM 645 O O . ILE A 1 99 ? -1.185 51.396 99.032 1.00 30.21 99 ILE A O 1
ATOM 650 N N . ASP A 1 100 ? -2.237 53.064 97.888 1.00 31.07 100 ASP A N 1
ATOM 651 C CA . ASP A 1 100 ? -1.606 52.836 96.565 1.00 31.80 100 ASP A CA 1
ATOM 652 C C . ASP A 1 100 ? -0.087 53.032 96.656 1.00 28.26 100 ASP A C 1
ATOM 653 O O . ASP A 1 100 ? 0.609 52.331 95.985 1.00 36.11 100 ASP A O 1
ATOM 658 N N . ARG A 1 101 ? 0.371 53.936 97.504 1.00 29.01 101 ARG A N 1
ATOM 659 C CA . ARG A 1 101 ? 1.800 54.238 97.716 1.00 27.14 101 ARG A CA 1
ATOM 660 C C . ARG A 1 101 ? 2.538 52.994 98.160 1.00 26.67 101 ARG A C 1
ATOM 661 O O . ARG A 1 101 ? 3.777 53.070 98.200 1.00 34.32 101 ARG A O 1
ATOM 669 N N . LEU A 1 102 ? 1.854 51.930 98.551 1.00 25.19 102 LEU A N 1
ATOM 670 C CA . LEU A 1 102 ? 2.549 50.711 99.026 1.00 27.59 102 LEU A CA 1
ATOM 671 C C . LEU A 1 102 ? 2.601 49.682 97.908 1.00 28.73 102 LEU A C 1
ATOM 672 O O . LEU A 1 102 ? 3.231 48.621 98.127 1.00 33.06 102 LEU A O 1
ATOM 677 N N . HIS A 1 103 ? 1.966 49.937 96.768 1.00 30.87 103 HIS A N 1
ATOM 678 C CA . HIS A 1 103 ? 1.694 48.855 95.774 1.00 38.60 103 HIS A CA 1
ATOM 679 C C . HIS A 1 103 ? 2.896 48.584 94.845 1.00 33.31 103 HIS A C 1
ATOM 680 O O . HIS A 1 103 ? 3.067 47.421 94.422 1.00 29.50 103 HIS A O 1
ATOM 687 N N . ASN A 1 104 ? 3.707 49.596 94.569 1.00 30.38 104 ASN A N 1
ATOM 688 C CA . ASN A 1 104 ? 4.991 49.448 93.840 1.00 31.66 104 ASN A CA 1
ATOM 689 C C . ASN A 1 104 ? 6.119 49.478 94.892 1.00 22.69 104 ASN A C 1
ATOM 690 O O . ASN A 1 104 ? 6.386 50.529 95.504 1.00 22.57 104 ASN A O 1
ATOM 695 N N . ARG A 1 105 ? 6.826 48.369 95.041 1.00 22.16 105 ARG A N 1
ATOM 696 C CA . ARG A 1 105 ? 7.902 48.238 96.049 1.00 20.99 105 ARG A CA 1
ATOM 697 C C . ARG A 1 105 ? 8.939 49.314 95.860 1.00 21.54 105 ARG A C 1
ATOM 698 O O . ARG A 1 105 ? 9.322 49.967 96.847 1.00 24.32 105 ARG A O 1
ATOM 706 N N . ILE A 1 106 ? 9.335 49.571 94.618 1.00 23.15 106 ILE A N 1
ATOM 707 C CA . ILE A 1 106 ? 10.346 50.628 94.349 1.00 20.09 106 ILE A CA 1
ATOM 708 C C . ILE A 1 106 ? 9.815 52.014 94.748 1.00 19.60 106 ILE A C 1
ATOM 709 O O . ILE A 1 106 ? 10.616 52.794 95.335 1.00 17.74 106 ILE A O 1
ATOM 714 N N . SER A 1 107 ? 8.598 52.427 94.381 1.00 23.10 107 SER A N 1
ATOM 715 C CA . SER A 1 107 ? 8.102 53.805 94.768 1.00 25.37 107 SER A CA 1
ATOM 716 C C . SER A 1 107 ? 7.793 53.865 96.272 1.00 24.73 107 SER A C 1
ATOM 717 O O . SER A 1 107 ? 8.108 54.898 96.937 1.00 27.67 107 SER A O 1
ATOM 720 N N . MET A 1 108 ? 7.348 52.758 96.860 1.00 21.97 108 MET A N 1
ATOM 721 C CA . MET A 1 108 ? 7.228 52.705 98.339 1.00 22.31 108 MET A CA 1
ATOM 722 C C . MET A 1 108 ? 8.572 53.036 99.024 1.00 23.36 108 MET A C 1
ATOM 723 O O . MET A 1 108 ? 8.639 53.956 99.884 1.00 19.78 108 MET A O 1
ATOM 728 N N . LEU A 1 109 ? 9.651 52.314 98.696 1.00 24.23 109 LEU A N 1
ATOM 729 C CA . LEU A 1 109 ? 10.979 52.566 99.353 1.00 24.13 109 LEU A CA 1
ATOM 730 C C . LEU A 1 109 ? 11.469 53.982 99.019 1.00 21.02 109 LEU A C 1
ATOM 731 O O . LEU A 1 109 ? 12.109 54.589 99.865 1.00 23.79 109 LEU A O 1
ATOM 736 N N . GLN A 1 110 ? 11.060 54.531 97.891 1.00 25.44 110 GLN A N 1
ATOM 737 C CA . GLN A 1 110 ? 11.348 55.945 97.507 1.00 33.40 110 GLN A CA 1
ATOM 738 C C . GLN A 1 110 ? 10.711 56.852 98.572 1.00 34.46 110 GLN A C 1
ATOM 739 O O . GLN A 1 110 ? 11.366 57.805 99.019 1.00 31.09 110 GLN A O 1
ATOM 745 N N . VAL A 1 111 ? 9.488 56.537 99.002 1.00 37.30 111 VAL A N 1
ATOM 746 C CA . VAL A 1 111 ? 8.804 57.355 100.055 1.00 36.40 111 VAL A CA 1
ATOM 747 C C . VAL A 1 111 ? 9.599 57.213 101.339 1.00 29.52 111 VAL A C 1
ATOM 748 O O . VAL A 1 111 ? 9.885 58.218 101.953 1.00 30.74 111 VAL A O 1
ATOM 752 N N . VAL A 1 112 ? 10.049 56.019 101.694 1.00 29.60 112 VAL A N 1
ATOM 753 C CA . VAL A 1 112 ? 10.878 55.868 102.932 1.00 27.31 112 VAL A CA 1
ATOM 754 C C . VAL A 1 112 ? 12.151 56.703 102.809 1.00 30.10 112 VAL A C 1
ATOM 755 O O . VAL A 1 112 ? 12.659 57.136 103.855 1.00 31.14 112 VAL A O 1
ATOM 759 N N . SER A 1 113 ? 12.743 56.814 101.601 1.00 33.28 113 SER A N 1
ATOM 760 C CA . SER A 1 113 ? 14.021 57.547 101.366 1.00 32.71 113 SER A CA 1
ATOM 761 C C . SER A 1 113 ? 13.840 59.054 101.613 1.00 33.82 113 SER A C 1
ATOM 762 O O . SER A 1 113 ? 14.803 59.671 101.988 1.00 34.65 113 SER A O 1
ATOM 765 N N . GLU A 1 114 ? 12.637 59.601 101.427 1.00 39.75 114 GLU A N 1
ATOM 766 C CA . GLU A 1 114 ? 12.273 61.026 101.699 1.00 50.12 114 GLU A CA 1
ATOM 767 C C . GLU A 1 114 ? 12.250 61.380 103.199 1.00 44.56 114 GLU A C 1
ATOM 768 O O . GLU A 1 114 ? 12.247 62.562 103.477 1.00 50.07 114 GLU A O 1
ATOM 774 N N . LEU A 1 115 ? 12.185 60.443 104.150 1.00 45.17 115 LEU A N 1
ATOM 775 C CA . LEU A 1 115 ? 12.152 60.811 105.598 1.00 42.91 115 LEU A CA 1
ATOM 776 C C . LEU A 1 115 ? 13.416 61.606 105.956 1.00 51.20 115 LEU A C 1
ATOM 777 O O . LEU A 1 115 ? 14.455 61.287 105.405 1.00 48.78 115 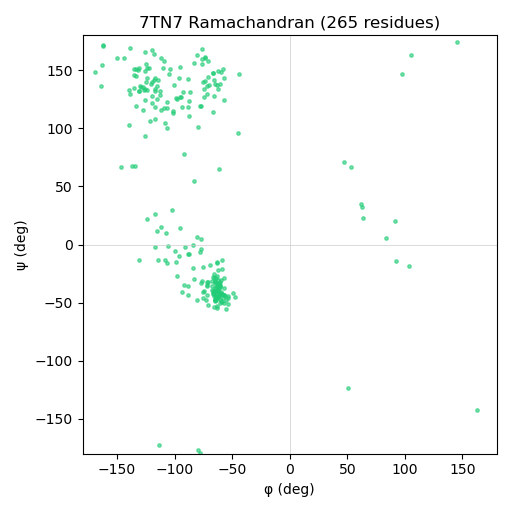LEU A O 1
ATOM 782 N N . ASP A 1 116 ? 13.349 62.537 106.914 1.00 67.13 116 ASP A N 1
ATOM 783 C CA . ASP A 1 116 ? 14.546 63.212 107.496 1.00 76.93 116 ASP A CA 1
ATOM 784 C C . ASP A 1 116 ? 15.183 62.294 108.545 1.00 82.76 116 ASP A C 1
ATOM 785 O O . ASP A 1 116 ? 14.505 61.353 108.999 1.00 81.68 116 ASP A O 1
ATOM 790 N N . HIS A 1 117 ? 16.438 62.557 108.921 1.00 98.39 117 HIS A N 1
ATOM 791 C CA . HIS A 1 117 ? 17.173 61.793 109.967 1.00 106.24 117 HIS A CA 1
ATOM 792 C C . HIS A 1 117 ? 17.424 62.734 111.157 1.00 97.08 117 HIS A C 1
ATOM 793 O O . HIS A 1 117 ? 18.597 62.890 111.549 1.00 100.45 117 HIS A O 1
ATOM 800 N N . GLN A 1 121 ? 20.826 60.766 115.385 1.00 98.58 121 GLN A N 1
ATOM 801 C CA . GLN A 1 121 ? 21.284 60.560 116.788 1.00 103.49 121 GLN A CA 1
ATOM 802 C C . GLN A 1 121 ? 22.264 59.372 116.807 1.00 100.59 121 GLN A C 1
ATOM 803 O O . GLN A 1 121 ? 23.063 59.257 115.856 1.00 92.66 121 GLN A O 1
ATOM 809 N N . ASP A 1 122 ? 22.211 58.535 117.854 1.00 94.15 122 ASP A N 1
ATOM 810 C CA . ASP A 1 122 ? 23.011 57.290 118.039 1.00 91.51 122 ASP A CA 1
ATOM 811 C C . ASP A 1 122 ? 22.705 56.242 116.954 1.00 81.21 122 ASP A C 1
ATOM 812 O O . ASP A 1 122 ? 23.634 55.503 116.559 1.0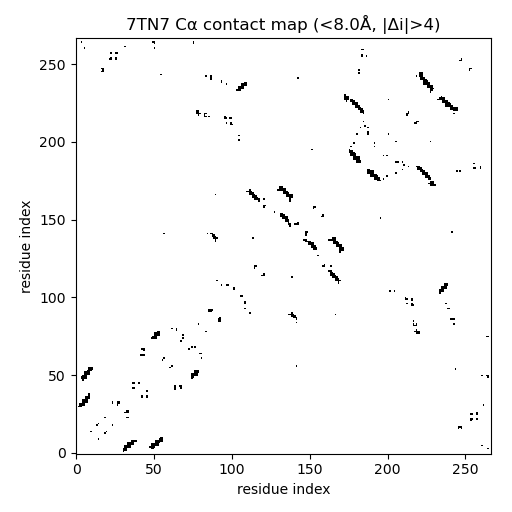0 85.09 122 ASP A O 1
ATOM 817 N N . SER A 1 123 ? 21.433 56.107 116.569 1.00 72.02 123 SER A N 1
ATOM 818 C CA . SER A 1 123 ? 20.928 55.087 115.616 1.00 58.13 123 SER A CA 1
ATOM 819 C C . SER A 1 123 ? 20.756 55.750 114.242 1.00 58.20 123 SER A C 1
ATOM 820 O O . SER A 1 123 ? 20.344 56.933 114.189 1.00 48.90 123 SER A O 1
ATOM 823 N N . THR A 1 124 ? 21.168 55.049 113.179 1.00 59.89 124 THR A N 1
ATOM 824 C CA . THR A 1 124 ? 21.101 55.503 111.764 1.00 54.67 124 THR A CA 1
ATOM 825 C C . THR A 1 124 ? 20.074 54.633 111.046 1.00 45.74 124 THR A C 1
ATOM 826 O O . THR A 1 124 ? 19.823 53.500 111.488 1.00 35.02 124 THR A O 1
ATOM 830 N N . PHE A 1 125 ? 19.594 55.128 109.918 1.00 46.81 125 PHE A N 1
ATOM 831 C CA . PHE A 1 125 ? 18.438 54.576 109.191 1.00 51.65 125 PHE A CA 1
ATOM 832 C C . PHE A 1 125 ? 18.759 54.458 107.693 1.00 52.92 125 PHE A C 1
ATOM 833 O O . PHE A 1 125 ? 19.012 55.499 107.061 1.00 58.10 125 PHE A O 1
ATOM 841 N N . GLY A 1 126 ? 18.720 53.247 107.126 1.00 41.12 126 GLY A N 1
ATOM 842 C CA . GLY A 1 126 ? 19.027 53.038 105.696 1.00 37.32 126 GLY A CA 1
ATOM 843 C C . GLY A 1 126 ? 17.887 52.436 104.901 1.00 30.79 126 GLY A C 1
ATOM 844 O O . GLY A 1 126 ? 16.923 51.904 105.513 1.00 28.83 126 GLY A O 1
ATOM 845 N N . ILE A 1 127 ? 18.028 52.483 103.575 1.00 24.59 127 ILE A N 1
ATOM 846 C CA . ILE A 1 127 ? 17.174 51.763 102.599 1.00 24.07 127 ILE A CA 1
ATOM 847 C C . ILE A 1 127 ? 18.041 50.807 101.787 1.00 23.57 127 ILE A C 1
ATOM 848 O O . ILE A 1 127 ? 19.016 51.216 101.154 1.00 22.11 127 ILE A O 1
ATOM 853 N N . PRO A 1 128 ? 17.644 49.528 101.728 1.00 22.43 128 PRO A N 1
ATOM 854 C CA . PRO A 1 128 ? 18.392 48.512 101.014 1.00 22.45 128 PRO A CA 1
ATOM 855 C C . PRO A 1 128 ? 18.228 48.640 99.491 1.00 21.89 128 PRO A C 1
ATOM 856 O O . PRO A 1 128 ? 17.123 48.843 99.004 1.00 18.52 128 PRO A O 1
ATOM 860 N N . SER A 1 129 ? 19.360 48.553 98.769 1.00 18.61 129 SER A N 1
ATOM 861 C CA . SER A 1 129 ? 19.406 48.542 97.274 1.00 17.33 129 SER A CA 1
ATOM 862 C C . SER A 1 129 ? 18.579 47.379 96.740 1.00 15.61 129 SER A C 1
ATOM 863 O O . SER A 1 129 ? 18.458 46.340 97.408 1.00 15.66 129 SER A O 1
ATOM 866 N N . GLN A 1 130 ? 18.034 47.536 95.546 1.00 16.40 130 GLN A N 1
ATOM 867 C CA . GLN A 1 130 ? 17.165 46.511 94.943 1.00 16.01 130 GLN A CA 1
ATOM 868 C C . GLN A 1 130 ? 17.627 46.247 93.503 1.00 15.51 130 GLN A C 1
ATOM 869 O O . GLN A 1 130 ? 18.120 47.124 92.827 1.00 15.58 130 GLN A O 1
ATOM 875 N N . VAL A 1 131 ? 17.388 45.055 93.022 1.00 15.42 131 VAL A N 1
ATOM 876 C CA . VAL A 1 131 ? 17.577 44.713 91.598 1.00 15.68 131 VAL A CA 1
ATOM 877 C C . VAL A 1 131 ? 16.176 44.450 91.045 1.00 13.92 131 VAL A C 1
ATOM 878 O O . VAL A 1 131 ? 15.437 43.663 91.650 1.00 13.11 131 VAL A O 1
ATOM 882 N N . VAL A 1 132 ? 15.828 45.085 89.939 1.00 15.41 132 VAL A N 1
ATOM 883 C CA . VAL A 1 132 ? 14.540 44.839 89.219 1.00 15.46 132 VAL A CA 1
ATOM 884 C C . VAL A 1 132 ? 14.792 44.071 87.947 1.00 14.95 132 VAL A C 1
ATOM 885 O O . VAL A 1 132 ? 15.568 44.534 87.093 1.00 16.46 132 VAL A O 1
ATOM 889 N N . VAL A 1 133 ? 14.139 42.935 87.844 1.00 16.08 133 VAL A N 1
ATOM 890 C CA . VAL A 1 133 ? 14.215 42.029 86.690 1.00 17.73 133 VAL A CA 1
ATOM 891 C C . VAL A 1 133 ? 12.810 41.958 86.080 1.00 22.30 133 VAL A C 1
ATOM 892 O O . VAL A 1 133 ? 11.878 41.478 86.789 1.00 20.36 133 VAL A O 1
ATOM 896 N N . TYR A 1 134 ? 12.674 42.391 84.812 1.00 23.55 134 TYR A N 1
ATOM 897 C CA . TYR A 1 134 ? 11.359 42.564 84.151 1.00 22.63 134 TYR A CA 1
ATOM 898 C C . TYR A 1 134 ? 10.944 41.312 83.395 1.00 25.88 134 TYR A C 1
ATOM 899 O O . TYR A 1 134 ? 9.742 41.083 83.350 1.00 32.56 134 TYR A O 1
ATOM 908 N N . ASP A 1 135 ? 11.841 40.553 82.781 1.00 28.68 135 ASP A N 1
ATOM 909 C CA . ASP A 1 135 ? 11.369 39.383 81.990 1.00 32.85 135 ASP A CA 1
ATOM 910 C C . ASP A 1 135 ? 12.246 38.126 82.168 1.00 34.59 135 ASP A C 1
ATOM 911 O O . ASP A 1 135 ? 13.409 38.208 82.645 1.00 26.91 135 ASP A O 1
ATOM 916 N N . ALA A 1 136 ? 11.720 37.018 81.657 1.00 33.01 136 ALA A N 1
ATOM 917 C CA . ALA A 1 136 ? 12.250 35.647 81.775 1.00 35.06 136 ALA A CA 1
ATOM 918 C C . ALA A 1 136 ? 13.647 35.573 81.165 1.00 31.85 136 ALA A C 1
ATOM 919 O O . ALA A 1 136 ? 14.516 34.872 81.723 1.00 28.76 136 ALA A O 1
ATOM 921 N N . ALA A 1 137 ? 13.866 36.229 80.041 1.00 27.73 137 ALA A N 1
ATOM 922 C CA . ALA A 1 137 ? 15.187 36.232 79.396 1.00 30.00 137 ALA A CA 1
ATOM 923 C C . ALA A 1 137 ? 16.207 36.866 80.359 1.00 29.25 137 ALA A C 1
ATOM 924 O O . ALA A 1 137 ? 17.372 36.455 80.348 1.00 30.05 137 ALA A O 1
ATOM 926 N N . ALA A 1 138 ? 15.815 37.894 81.106 1.00 27.16 138 ALA A N 1
ATOM 927 C CA . ALA A 1 138 ? 16.763 38.664 81.939 1.00 27.28 138 ALA A CA 1
ATOM 928 C C . ALA A 1 138 ? 17.091 37.781 83.145 1.00 24.71 138 ALA A C 1
ATOM 929 O O . ALA A 1 138 ? 18.259 37.668 83.524 1.00 23.38 138 ALA A O 1
ATOM 931 N N . LEU A 1 139 ? 16.068 37.111 83.647 1.00 22.76 139 LEU A N 1
ATOM 932 C CA . LEU A 1 139 ? 16.176 36.253 84.833 1.00 26.55 139 LEU A CA 1
ATOM 933 C C . LEU A 1 139 ? 17.144 35.108 84.533 1.00 27.69 139 LEU A C 1
ATOM 934 O O . LEU A 1 139 ? 17.859 34.765 85.430 1.00 32.07 139 LEU A O 1
ATOM 939 N N . ALA A 1 140 ? 17.217 34.593 83.302 1.00 27.70 140 ALA A N 1
ATOM 940 C CA . ALA A 1 140 ? 18.243 33.592 82.892 1.00 30.49 140 ALA A CA 1
ATOM 941 C C . ALA A 1 140 ? 19.631 34.235 82.677 1.00 29.99 140 ALA A C 1
ATOM 942 O O . ALA A 1 140 ? 20.598 33.652 83.125 1.00 33.08 140 ALA A O 1
ATOM 944 N N . ASP A 1 141 ? 19.739 35.365 81.982 1.00 29.06 141 ASP A N 1
ATOM 945 C CA . ASP A 1 141 ? 20.993 35.825 81.331 1.00 32.20 141 ASP A CA 1
ATOM 946 C C . ASP A 1 141 ? 21.638 37.026 82.032 1.00 30.39 141 ASP A C 1
ATOM 947 O O . ASP A 1 141 ? 22.782 37.406 81.611 1.00 29.93 141 ASP A O 1
ATOM 952 N N . PHE A 1 142 ? 20.948 37.725 82.945 1.00 28.23 142 PHE A N 1
ATOM 953 C CA . PHE A 1 142 ? 21.534 38.963 83.536 1.00 22.92 142 PHE A CA 1
ATOM 954 C C . PHE A 1 142 ? 22.759 38.558 84.385 1.00 20.28 142 PHE A C 1
ATOM 955 O O . PHE A 1 142 ? 22.626 37.833 85.388 1.00 19.56 142 PHE A O 1
ATOM 963 N N . GLY A 1 143 ? 23.935 38.986 83.929 1.00 21.48 143 GLY A N 1
ATOM 964 C CA . GLY A 1 143 ? 25.272 38.619 84.463 1.00 25.05 143 GLY A CA 1
ATOM 965 C C . GLY A 1 143 ? 25.396 38.959 85.928 1.00 27.36 143 GLY A C 1
ATOM 966 O O . GLY A 1 143 ? 25.980 38.161 86.701 1.00 29.72 143 GLY A O 1
ATOM 967 N N . LEU A 1 144 ? 24.805 40.091 86.305 1.00 23.80 144 LEU A N 1
ATOM 968 C CA . LEU A 1 144 ? 24.988 40.657 87.639 1.00 24.96 144 LEU A CA 1
ATOM 969 C C . LEU A 1 144 ? 24.386 39.711 88.646 1.00 25.07 144 LEU A C 1
ATOM 970 O O . LEU A 1 144 ? 24.881 39.689 89.821 1.00 26.28 144 LEU A O 1
ATOM 975 N N . LEU A 1 145 ? 23.335 38.985 88.258 1.00 23.45 145 LEU A N 1
ATOM 976 C CA . LEU A 1 145 ? 22.675 38.078 89.221 1.00 23.91 145 LEU A CA 1
ATOM 977 C C . LEU A 1 145 ? 23.658 36.986 89.690 1.00 24.50 145 LEU A C 1
ATOM 978 O O . LEU A 1 145 ? 23.368 36.334 90.703 1.00 27.25 145 LEU A O 1
ATOM 983 N N . ALA A 1 146 ? 24.722 36.679 88.940 1.00 22.77 146 ALA A N 1
ATOM 984 C CA . ALA A 1 146 ? 25.662 35.609 89.354 1.00 22.96 146 ALA A CA 1
ATOM 985 C C . ALA A 1 146 ? 26.616 36.124 90.453 1.00 23.16 146 ALA A C 1
ATOM 986 O O . ALA A 1 146 ? 27.367 35.273 91.005 1.00 24.21 146 ALA A O 1
ATOM 988 N N . ALA A 1 147 ? 26.588 37.426 90.788 1.00 21.06 147 ALA A N 1
ATOM 989 C CA . ALA A 1 147 ? 27.413 38.026 91.870 1.00 22.33 147 ALA A CA 1
ATOM 990 C C . ALA A 1 147 ? 26.578 38.396 93.108 1.00 25.39 147 ALA A C 1
ATOM 991 O O . ALA A 1 147 ? 27.138 39.088 94.007 1.00 22.95 147 ALA A O 1
ATOM 993 N N . LEU A 1 148 ? 25.307 37.974 93.175 1.00 26.27 148 LEU A N 1
ATOM 994 C CA . LEU A 1 148 ? 24.421 38.200 94.347 1.00 26.65 148 LEU A CA 1
ATOM 995 C C . LEU A 1 148 ? 24.926 37.314 95.477 1.00 21.50 148 LEU A C 1
ATOM 996 O O . LEU A 1 148 ? 25.254 36.115 95.236 1.00 21.44 148 LEU A O 1
ATOM 1001 N N . ARG A 1 149 ? 24.828 37.819 96.680 1.00 21.34 149 ARG A N 1
ATOM 1002 C CA . ARG A 1 149 ? 24.916 36.957 97.880 1.00 24.96 149 ARG A CA 1
ATOM 1003 C C . ARG A 1 149 ? 23.535 36.418 98.243 1.00 24.31 149 ARG A C 1
ATOM 1004 O O . ARG A 1 149 ? 22.571 37.188 98.133 1.00 25.50 149 ARG A O 1
ATOM 1012 N N . PHE A 1 150 ? 23.444 35.175 98.690 1.00 23.77 150 PHE A N 1
ATOM 1013 C CA . PHE A 1 150 ? 22.166 34.572 99.118 1.00 25.14 150 PHE A CA 1
ATOM 1014 C C . PHE A 1 150 ? 22.206 34.412 100.632 1.00 30.22 150 PHE A C 1
ATOM 1015 O O . PHE A 1 150 ? 23.288 34.437 101.210 1.00 32.95 150 PHE A O 1
ATOM 1023 N N . PRO A 1 151 ? 21.044 34.322 101.326 1.00 27.63 151 PRO A N 1
ATOM 1024 C CA . PRO A 1 151 ? 19.737 34.413 100.688 1.00 25.88 151 PRO A CA 1
ATOM 1025 C C . PRO A 1 151 ? 19.286 35.795 100.210 1.00 25.34 151 PRO A C 1
ATOM 1026 O O . PRO A 1 151 ? 19.807 36.816 100.671 1.00 27.33 151 PRO A O 1
ATOM 1030 N N . LEU A 1 152 ? 18.291 35.795 99.312 1.00 25.16 152 LEU A N 1
ATOM 1031 C CA . LEU A 1 152 ? 17.619 37.016 98.766 1.00 24.12 152 LEU A CA 1
ATOM 1032 C C . LEU A 1 152 ? 16.208 37.077 99.323 1.00 23.40 152 LEU A C 1
ATOM 1033 O O . LEU A 1 152 ? 15.633 36.001 99.607 1.00 22.56 152 LEU A O 1
ATOM 1038 N N . ILE A 1 153 ? 15.700 38.300 99.432 1.00 22.79 153 ILE A N 1
ATOM 1039 C CA . ILE A 1 153 ? 14.258 38.643 99.550 1.00 25.92 153 ILE A CA 1
ATOM 1040 C C . ILE A 1 153 ? 13.794 38.965 98.120 1.00 25.06 153 ILE A C 1
ATOM 1041 O O . ILE A 1 153 ? 14.458 39.754 97.463 1.00 22.07 153 ILE A O 1
ATOM 1046 N N . ALA A 1 154 ? 12.731 38.323 97.637 1.00 24.76 154 ALA A N 1
ATOM 1047 C CA . ALA A 1 154 ? 12.123 38.566 96.301 1.00 27.51 154 ALA A CA 1
ATOM 1048 C C . ALA A 1 154 ? 10.644 38.918 96.500 1.00 32.93 154 ALA A C 1
ATOM 1049 O O . ALA A 1 154 ? 9.960 38.284 97.374 1.00 33.40 154 ALA A O 1
ATOM 1051 N N . LYS A 1 155 ? 10.191 39.968 95.830 1.00 32.30 155 LYS A N 1
ATOM 1052 C CA . LYS A 1 155 ? 8.761 40.334 95.779 1.00 40.52 155 LYS A CA 1
ATOM 1053 C C . LYS A 1 155 ? 8.400 40.686 94.339 1.00 39.33 155 LYS A C 1
ATOM 1054 O O . LYS A 1 155 ? 9.239 41.146 93.562 1.00 31.50 155 LYS A O 1
ATOM 1060 N N . PRO A 1 156 ? 7.134 40.485 93.917 1.00 44.91 156 PRO A N 1
ATOM 1061 C CA . PRO A 1 156 ? 6.651 41.098 92.673 1.00 39.23 156 PRO A CA 1
ATOM 1062 C C . PRO A 1 156 ? 6.817 42.622 92.765 1.00 33.50 156 PRO A C 1
ATOM 1063 O O . PRO A 1 156 ? 6.774 43.223 93.856 1.00 28.43 156 PRO A O 1
ATOM 1067 N N . LEU A 1 157 ? 7.156 43.230 91.636 1.00 29.32 157 LEU A N 1
ATOM 1068 C CA . LEU A 1 157 ? 7.321 44.701 91.563 1.00 29.72 157 LEU A CA 1
ATOM 1069 C C . LEU A 1 157 ? 5.987 45.391 91.934 1.00 33.44 157 LEU A C 1
ATOM 1070 O O . LEU A 1 157 ? 5.991 46.400 92.699 1.00 25.74 157 LEU A O 1
ATOM 1075 N N . VAL A 1 158 ? 4.860 44.858 91.439 1.00 35.97 158 VAL A N 1
ATOM 1076 C CA . VAL A 1 158 ? 3.516 45.446 91.749 1.00 40.99 158 VAL A CA 1
ATOM 1077 C C . VAL A 1 158 ? 2.623 44.343 92.287 1.00 39.32 158 VAL A C 1
ATOM 1078 O O . VAL A 1 158 ? 2.584 43.222 91.698 1.00 48.39 158 VAL A O 1
ATOM 1082 N N . ALA A 1 159 ? 1.954 44.671 93.376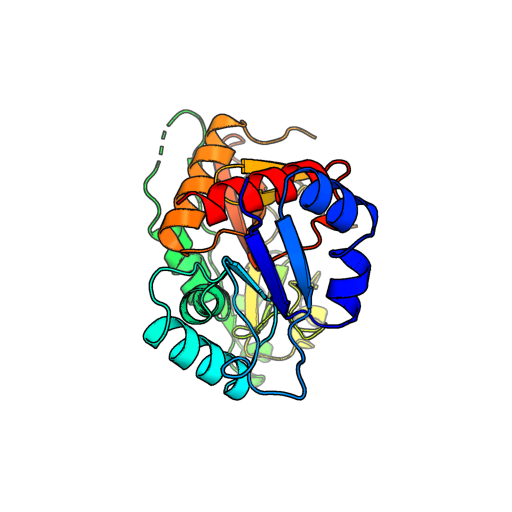 1.00 40.80 159 ALA A N 1
ATOM 1083 C CA . ALA A 1 159 ? 1.084 43.772 9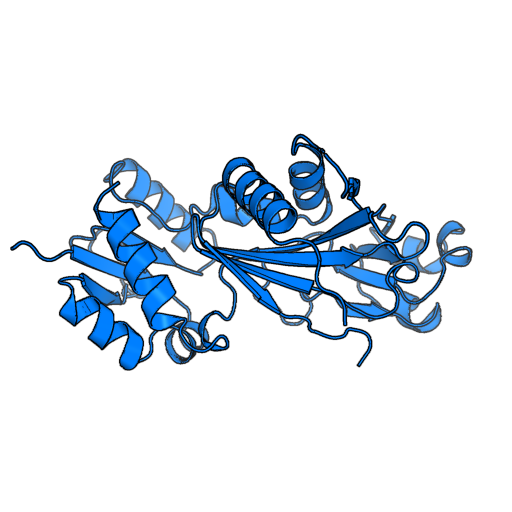4.159 1.00 52.32 159 ALA A CA 1
ATOM 1084 C C . ALA A 1 159 ? 0.299 44.629 95.156 1.00 60.95 159 ALA A C 1
ATOM 1085 O O . ALA A 1 159 ? 0.878 45.647 95.617 1.00 66.85 159 ALA A O 1
ATOM 1087 N N . ASP A 1 160 ? -0.934 44.244 95.511 1.00 68.57 160 ASP A N 1
ATOM 1088 C CA . ASP A 1 160 ? -1.747 44.948 96.557 1.00 67.42 160 ASP A CA 1
ATOM 1089 C C . ASP A 1 160 ? -1.668 44.235 97.932 1.00 62.73 160 ASP A C 1
ATOM 1090 O O . ASP A 1 160 ? -1.996 44.898 98.925 1.00 69.04 160 ASP A O 1
ATOM 1095 N N . GLY A 1 161 ? -1.194 42.977 98.007 1.00 67.99 161 GLY A N 1
ATOM 1096 C CA . GLY A 1 161 ? -1.159 42.129 99.224 1.00 70.61 161 GLY A CA 1
ATOM 1097 C C . GLY A 1 161 ? -2.236 41.038 99.260 1.00 72.96 161 GLY A C 1
ATOM 1098 O O . GLY A 1 161 ? -2.068 40.090 100.050 1.00 71.49 161 GLY A O 1
ATOM 1099 N N . THR A 1 162 ? -3.301 41.157 98.451 1.00 85.26 162 THR A N 1
ATOM 1100 C CA . THR A 1 162 ? -4.513 40.282 98.466 1.00 88.86 162 THR A CA 1
ATOM 1101 C C . THR A 1 162 ? -4.174 38.864 98.003 1.00 96.40 162 THR A C 1
ATOM 1102 O O . THR A 1 162 ? -4.871 37.926 98.448 1.00 98.11 162 THR A O 1
ATOM 1106 N N . ALA A 1 163 ? -3.198 38.725 97.099 1.00 95.96 163 ALA A N 1
ATOM 1107 C CA . ALA A 1 163 ? -2.699 37.417 96.618 1.00 98.01 163 ALA A CA 1
ATOM 1108 C C . ALA A 1 163 ? -1.659 36.844 97.611 1.00 104.48 163 ALA A C 1
ATOM 1109 O O . ALA A 1 163 ? -1.036 37.614 98.396 1.00 87.06 163 ALA A O 1
ATOM 1111 N N . LYS A 1 164 ? -1.499 35.516 97.583 1.00 116.33 164 LYS A N 1
ATOM 1112 C CA . LYS A 1 164 ? -0.581 34.716 98.445 1.00 114.09 164 LYS A CA 1
ATOM 1113 C C . LYS A 1 164 ? 0.843 34.896 97.892 1.00 112.79 164 LYS A C 1
ATOM 1114 O O . LYS A 1 164 ? 1.800 34.935 98.704 1.00 105.38 164 LYS A O 1
ATOM 1120 N N . SER A 1 165 ? 0.950 35.043 96.559 1.00 106.87 165 SER A N 1
ATOM 1121 C CA . SER A 1 165 ? 2.198 35.269 95.778 1.00 98.46 165 SER A CA 1
ATOM 1122 C C . SER A 1 165 ? 2.695 36.728 95.869 1.00 87.49 165 SER A C 1
ATOM 1123 O O . SER A 1 165 ? 3.784 36.962 95.320 1.00 89.81 165 SER A O 1
ATOM 1126 N N . HIS A 1 166 ? 1.966 37.650 96.531 1.00 76.38 166 HIS A N 1
ATOM 1127 C CA . HIS A 1 166 ? 2.330 39.088 96.750 1.00 77.52 166 HIS A CA 1
ATOM 1128 C C . HIS A 1 166 ? 3.183 39.266 98.022 1.00 74.35 166 HIS A C 1
ATOM 1129 O O . HIS A 1 166 ? 3.646 40.400 98.262 1.00 70.95 166 HIS A O 1
ATOM 1136 N N . LYS A 1 167 ? 3.342 38.199 98.819 1.00 74.04 167 LYS A N 1
ATOM 1137 C CA . LYS A 1 167 ? 4.190 38.114 100.045 1.00 76.41 167 LYS A CA 1
ATOM 1138 C C . LYS A 1 167 ? 5.688 38.095 99.647 1.00 71.64 167 LYS A C 1
ATOM 1139 O O . LYS A 1 167 ? 6.074 37.400 98.658 1.00 55.09 167 LYS A O 1
ATOM 1145 N N . MET A 1 168 ? 6.521 38.856 100.365 1.00 65.32 168 MET A N 1
ATOM 1146 C CA . MET A 1 168 ? 8.008 38.778 100.283 1.00 64.31 168 MET A CA 1
ATOM 1147 C C . MET A 1 168 ? 8.475 37.352 100.591 1.00 51.01 168 MET A C 1
ATOM 1148 O O . MET A 1 168 ? 8.147 36.838 101.652 1.00 57.29 168 MET A O 1
ATOM 1153 N N . SER A 1 169 ? 9.227 36.736 99.694 1.00 39.11 169 SER A N 1
ATOM 1154 C CA . SER A 1 169 ? 9.654 35.328 99.830 1.00 40.47 169 SER A CA 1
ATOM 1155 C C . SER A 1 169 ? 11.199 35.224 99.797 1.00 39.86 169 SER A C 1
ATOM 1156 O O . SER A 1 169 ? 11.868 36.098 99.196 1.00 32.30 169 SER A O 1
ATOM 1159 N N . LEU A 1 170 ? 11.764 34.206 100.449 1.00 36.21 170 LEU A N 1
ATOM 1160 C CA . LEU A 1 170 ? 13.224 34.032 100.574 1.00 35.57 170 LEU A CA 1
ATOM 1161 C C . LEU A 1 170 ? 13.662 33.085 99.482 1.00 31.85 170 LEU A C 1
ATOM 1162 O O . LEU A 1 170 ? 12.933 32.170 99.184 1.00 34.69 170 LEU A O 1
ATOM 1167 N N . VAL A 1 171 ? 14.827 33.328 98.932 1.00 26.99 171 VAL A N 1
ATOM 1168 C CA . VAL A 1 171 ? 15.440 32.504 97.866 1.00 29.92 171 VAL A CA 1
ATOM 1169 C C . VAL A 1 171 ? 16.826 32.109 98.375 1.00 28.67 171 VAL A C 1
ATOM 1170 O O . VAL A 1 171 ? 17.556 33.016 98.784 1.00 26.44 171 VAL A O 1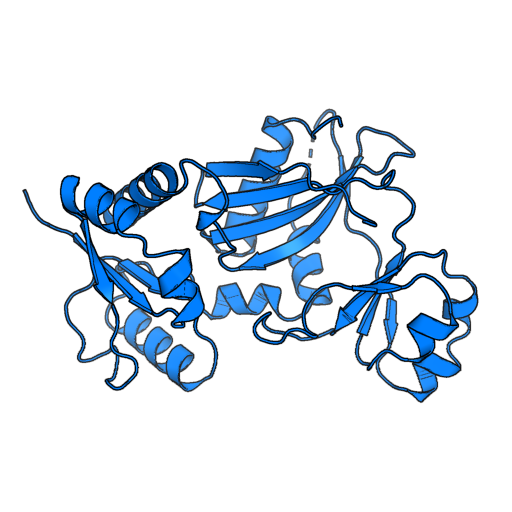
ATOM 1174 N N . TYR A 1 172 ? 17.237 30.856 98.258 1.00 30.94 172 TYR A N 1
ATOM 1175 C CA . TYR A 1 172 ? 18.493 30.356 98.882 1.00 33.04 172 TYR A CA 1
ATOM 1176 C C . TYR A 1 172 ? 19.606 30.121 97.870 1.00 34.53 172 TYR A C 1
ATOM 1177 O O . TYR A 1 172 ? 20.762 29.953 98.298 1.00 35.96 172 TYR A O 1
ATOM 1186 N N . HIS A 1 173 ? 19.284 30.052 96.584 1.00 32.99 173 HIS A N 1
ATOM 1187 C CA . HIS A 1 173 ? 20.292 29.754 95.534 1.00 33.61 173 HIS A CA 1
ATOM 1188 C C . HIS A 1 173 ? 19.752 30.158 94.157 1.00 26.43 173 HIS A C 1
ATOM 1189 O O . HIS A 1 173 ? 18.576 30.444 94.054 1.00 27.36 173 HIS A O 1
ATOM 1196 N N . ARG A 1 174 ? 20.612 30.096 93.155 1.00 26.51 174 ARG A N 1
ATOM 1197 C CA . ARG A 1 174 ? 20.371 30.600 91.799 1.00 30.67 174 ARG A CA 1
ATOM 1198 C C . ARG A 1 174 ? 19.210 29.805 91.171 1.00 31.16 174 ARG A C 1
ATOM 1199 O O . ARG A 1 174 ? 18.338 30.418 90.529 1.00 27.33 174 ARG A O 1
ATOM 1207 N N . GLU A 1 175 ? 19.113 28.518 91.468 1.00 30.51 175 GLU A N 1
ATOM 1208 C CA . GLU A 1 175 ? 18.095 27.634 90.862 1.00 35.13 175 GLU A CA 1
ATOM 1209 C C . GLU A 1 175 ? 16.728 28.104 91.354 1.00 30.55 175 GLU A C 1
ATOM 1210 O O . GLU A 1 175 ? 15.795 28.155 90.562 1.00 33.19 175 GLU A O 1
ATOM 1216 N N . GLY A 1 176 ? 16.601 28.434 92.625 1.00 26.93 176 GLY A N 1
ATOM 1217 C CA . GLY A 1 176 ? 15.320 28.887 93.187 1.00 30.31 176 GLY A CA 1
ATOM 1218 C C . GLY A 1 176 ? 14.934 30.242 92.610 1.00 30.57 176 GLY A C 1
ATOM 1219 O O . GLY A 1 176 ? 13.747 30.500 92.376 1.00 32.43 176 GLY A O 1
ATOM 1220 N N . LEU A 1 177 ? 15.929 31.096 92.367 1.00 32.05 177 LEU A N 1
ATOM 1221 C CA . LEU A 1 177 ? 15.699 32.455 91.830 1.00 29.98 177 LEU A CA 1
ATOM 1222 C C . LEU A 1 177 ? 15.147 32.264 90.414 1.00 25.68 177 LEU A C 1
ATOM 1223 O O . LEU A 1 177 ? 14.164 32.891 90.088 1.00 29.13 177 LEU A O 1
ATOM 1228 N N . GLY A 1 178 ? 15.718 31.304 89.695 1.00 25.14 178 GLY A N 1
ATOM 1229 C CA . GLY A 1 178 ? 15.464 31.019 88.276 1.00 28.49 178 GLY A CA 1
ATOM 1230 C C . GLY A 1 178 ? 14.022 30.582 88.002 1.00 32.67 178 GLY A C 1
ATOM 1231 O O . GLY A 1 178 ? 13.661 30.595 86.826 1.00 33.15 178 GLY A O 1
ATOM 1232 N N . LYS A 1 179 ? 13.263 30.192 89.029 1.00 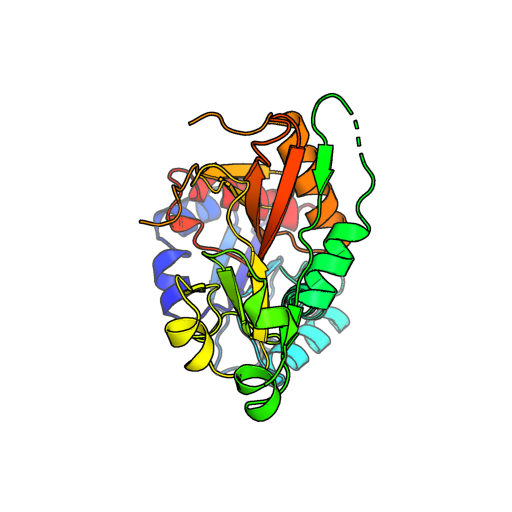28.98 179 LYS A N 1
ATOM 1233 C CA . LYS A 1 179 ? 11.902 29.636 88.922 1.00 35.49 179 LYS A CA 1
ATOM 1234 C C . LYS A 1 179 ? 10.873 30.668 89.363 1.00 33.33 179 LYS A C 1
ATOM 1235 O O . LYS A 1 179 ? 9.728 30.305 89.375 1.00 34.23 179 LYS A O 1
ATOM 1241 N N . LEU A 1 180 ? 11.263 31.874 89.797 1.00 32.46 180 LEU A N 1
ATOM 1242 C CA . LEU A 1 180 ? 10.289 32.935 90.177 1.00 31.26 180 LEU A CA 1
ATOM 1243 C C . LEU A 1 180 ? 9.683 33.584 88.920 1.00 30.48 180 LEU A C 1
ATOM 1244 O O . LEU A 1 180 ? 10.181 33.360 87.796 1.00 27.52 180 LEU A O 1
ATOM 1249 N N . ARG A 1 181 ? 8.641 34.369 89.123 1.00 35.12 181 ARG A N 1
ATOM 1250 C CA . ARG A 1 181 ? 7.812 34.965 88.048 1.00 43.88 181 ARG A CA 1
ATOM 1251 C C . ARG A 1 181 ? 8.104 36.459 87.995 1.00 33.24 181 ARG A C 1
ATOM 1252 O O . ARG A 1 181 ? 7.672 37.219 88.848 1.00 34.75 181 ARG A O 1
ATOM 1260 N N . PRO A 1 182 ? 8.867 36.933 87.001 1.00 29.51 182 PRO A N 1
ATOM 1261 C CA . PRO A 1 182 ? 9.122 38.365 86.854 1.00 33.25 182 PRO A CA 1
ATOM 1262 C C . PRO A 1 182 ? 7.863 39.030 86.331 1.00 37.33 182 PRO A C 1
ATOM 1263 O O . PRO A 1 182 ? 7.033 38.351 85.747 1.00 41.05 182 PRO A O 1
ATOM 1267 N N . PRO A 1 183 ? 7.678 40.351 86.473 1.00 40.56 183 PRO A N 1
ATOM 1268 C CA . PRO A 1 183 ? 8.675 41.243 87.051 1.00 40.09 183 PRO A CA 1
ATOM 1269 C C . PRO A 1 183 ? 8.839 41.123 88.577 1.00 39.55 183 PRO A C 1
ATOM 1270 O O . PRO A 1 183 ? 7.835 41.071 89.294 1.00 37.13 183 PRO A O 1
ATOM 1274 N N . LEU A 1 184 ? 10.084 41.203 89.054 1.00 28.95 184 LEU A N 1
ATOM 1275 C CA . LEU A 1 184 ? 10.353 41.043 90.500 1.00 25.19 184 LEU A CA 1
ATOM 1276 C C . LEU A 1 184 ? 11.481 41.965 90.963 1.00 22.36 184 LEU A C 1
ATOM 1277 O O . LEU A 1 184 ? 12.264 42.524 90.121 1.00 19.50 184 LEU A O 1
ATOM 1282 N N . VAL A 1 185 ? 11.501 42.181 92.264 1.00 20.90 185 VAL A N 1
ATOM 1283 C CA . VAL A 1 185 ? 12.489 43.011 92.987 1.00 22.15 185 VAL A CA 1
ATOM 1284 C C . VAL A 1 185 ? 13.232 42.064 93.931 1.00 23.14 185 VAL A C 1
ATOM 1285 O O . VAL A 1 185 ? 12.563 41.287 94.626 1.00 23.39 185 VAL A O 1
ATOM 1289 N N . LEU A 1 186 ? 14.566 42.151 93.913 1.00 21.35 186 LEU A N 1
ATOM 1290 C CA . LEU A 1 186 ? 15.521 41.285 94.634 1.00 20.12 186 LEU A CA 1
ATOM 1291 C C . LEU A 1 186 ? 16.254 42.196 95.594 1.00 18.43 186 LEU A C 1
ATOM 1292 O O . LEU A 1 186 ? 16.784 43.193 95.167 1.00 16.01 186 LEU A O 1
ATOM 1297 N N . GLN A 1 187 ? 16.379 41.765 96.825 1.00 19.59 187 GLN A N 1
ATOM 1298 C CA . GLN A 1 187 ? 17.233 42.421 97.827 1.00 20.35 187 GLN A CA 1
ATOM 1299 C C . GLN A 1 187 ? 18.153 41.350 98.432 1.00 19.85 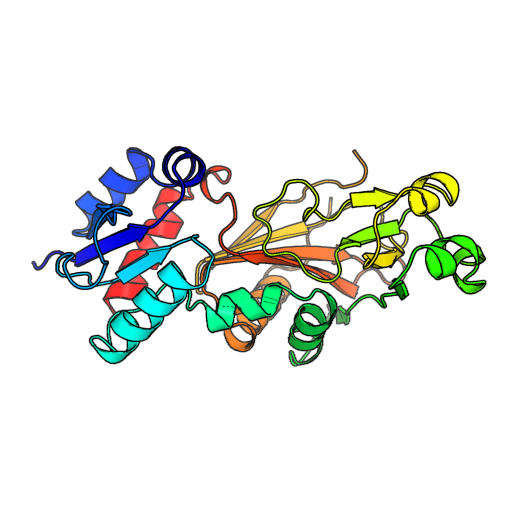187 GLN A C 1
ATOM 1300 O O . GLN A 1 187 ? 17.635 40.306 98.820 1.00 19.25 187 GLN A O 1
ATOM 1306 N N . GLU A 1 188 ? 19.441 41.611 98.599 1.00 20.04 188 GLU A N 1
ATOM 1307 C CA . GLU A 1 188 ? 20.301 40.675 99.383 1.00 21.00 188 GLU A CA 1
ATOM 1308 C C . GLU A 1 188 ? 19.846 40.692 100.840 1.00 20.02 188 GLU A C 1
ATOM 1309 O O . GLU A 1 188 ? 19.436 41.742 101.351 1.00 20.60 188 GLU A O 1
ATOM 1315 N N . PHE A 1 189 ? 19.965 39.577 101.521 1.00 21.98 189 PHE A N 1
ATOM 1316 C CA . PHE A 1 189 ? 19.467 39.444 102.902 1.00 24.93 189 PHE A CA 1
ATOM 1317 C C . PHE A 1 189 ? 20.516 38.707 103.740 1.00 23.87 189 PHE A C 1
ATOM 1318 O O . PHE A 1 189 ? 20.218 37.588 104.143 1.00 22.55 189 PHE A O 1
ATOM 1326 N N . VAL A 1 190 ? 21.682 39.326 103.987 1.00 24.47 190 VAL A N 1
ATOM 1327 C CA . VAL A 1 190 ? 22.792 38.667 104.728 1.00 25.17 190 VAL A CA 1
ATOM 1328 C C . VAL A 1 190 ? 23.373 39.523 105.862 1.00 29.30 190 VAL A C 1
ATOM 1329 O O . VAL A 1 190 ? 24.146 38.927 106.647 1.00 33.80 190 VAL A O 1
ATOM 1333 N N . ASN A 1 191 ? 23.092 40.823 105.954 1.00 27.13 191 ASN A N 1
ATOM 1334 C CA . ASN A 1 191 ? 23.774 41.737 106.903 1.00 25.50 191 ASN A CA 1
ATOM 1335 C C . ASN A 1 191 ? 22.986 41.922 108.207 1.00 27.53 191 ASN A C 1
ATOM 1336 O O . ASN A 1 191 ? 23.373 42.831 108.955 1.00 27.66 191 ASN A O 1
ATOM 1341 N N . HIS A 1 192 ? 21.982 41.088 108.521 1.00 30.32 192 HIS A N 1
ATOM 1342 C CA . HIS A 1 192 ? 20.947 41.373 109.558 1.00 33.62 192 HIS A CA 1
ATOM 1343 C C . HIS A 1 192 ? 20.972 40.379 110.731 1.00 36.51 192 HIS A C 1
ATOM 1344 O O . HIS A 1 192 ? 20.131 40.534 111.713 1.00 27.45 192 HIS A O 1
ATOM 1351 N N . GLY A 1 193 ? 21.862 39.389 110.651 1.00 32.58 193 GLY A N 1
ATOM 1352 C CA . GLY A 1 193 ? 22.074 38.423 111.741 1.00 38.86 193 GLY A CA 1
ATOM 1353 C C . GLY A 1 193 ? 20.835 37.598 112.034 1.00 37.86 193 GLY A C 1
ATOM 1354 O O . GLY A 1 193 ? 20.666 37.231 113.217 1.00 39.51 193 GLY A O 1
ATOM 1355 N N . GLY A 1 194 ? 20.029 37.323 111.000 1.00 41.30 194 GLY A N 1
ATOM 1356 C CA . GLY A 1 194 ? 18.839 36.445 111.045 1.00 51.81 194 GLY A CA 1
ATOM 1357 C C . GLY A 1 194 ? 17.689 36.920 111.949 1.00 49.22 194 GLY A C 1
ATOM 1358 O O . GLY A 1 194 ? 16.907 36.066 112.363 1.00 52.06 194 GLY A O 1
ATOM 1359 N N . VAL A 1 195 ? 17.568 38.211 112.263 1.00 41.84 195 VAL A N 1
ATOM 1360 C CA . VAL A 1 195 ? 16.408 38.767 113.018 1.00 43.82 195 VAL A CA 1
ATOM 1361 C C . VAL A 1 195 ? 15.752 39.904 112.219 1.00 44.63 195 VAL A C 1
ATOM 1362 O O . VAL A 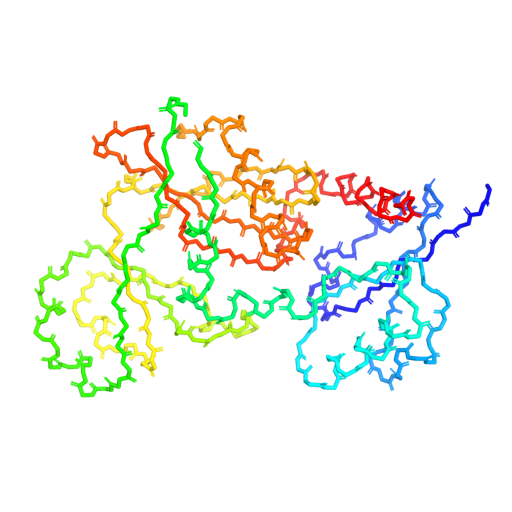1 195 ? 16.501 40.715 111.577 1.00 36.07 195 VAL A O 1
ATOM 1366 N N . ILE A 1 196 ? 14.417 39.972 112.315 1.00 39.45 196 ILE A N 1
ATOM 1367 C CA . ILE A 1 196 ? 13.524 41.001 111.710 1.00 42.71 196 ILE A CA 1
ATOM 1368 C C . ILE A 1 196 ? 12.607 41.523 112.805 1.00 34.82 196 ILE A C 1
ATOM 1369 O O . ILE A 1 196 ? 12.108 40.725 113.546 1.00 38.69 196 ILE A O 1
ATOM 1374 N N . PHE A 1 197 ? 12.413 42.824 112.856 1.00 28.61 197 PHE A N 1
ATOM 1375 C CA . PHE A 1 197 ? 11.514 43.524 113.795 1.00 30.08 197 PHE A CA 1
ATOM 1376 C C . PHE A 1 197 ? 10.301 43.968 112.989 1.00 32.79 197 PHE A C 1
ATOM 1377 O O . PHE A 1 197 ? 10.471 44.669 111.999 1.00 30.57 197 PHE A O 1
ATOM 1385 N N . LYS A 1 198 ? 9.128 43.456 113.347 1.00 33.89 198 LYS A N 1
ATOM 1386 C CA . LYS A 1 198 ? 7.830 43.885 112.786 1.00 29.30 198 LYS A CA 1
ATOM 1387 C C . LYS A 1 198 ? 7.294 44.952 113.727 1.00 25.23 198 LYS A C 1
ATOM 1388 O O . LYS A 1 198 ? 7.073 44.680 114.880 1.00 29.28 198 LYS A O 1
ATOM 1394 N N . VAL A 1 199 ? 7.108 46.157 113.242 1.00 22.53 199 VAL A N 1
ATOM 1395 C CA . VAL A 1 199 ? 6.621 47.294 114.046 1.00 22.56 199 VAL A CA 1
ATOM 1396 C C . VAL A 1 199 ? 5.183 47.617 113.600 1.00 26.86 199 VAL A C 1
ATOM 1397 O O . VAL A 1 199 ? 5.011 48.060 112.438 1.00 24.66 199 VAL A O 1
ATOM 1401 N N . TYR A 1 200 ? 4.217 47.480 114.530 1.00 21.00 200 TYR A N 1
ATOM 1402 C CA . TYR A 1 200 ? 2.770 47.708 114.329 1.00 20.39 200 TYR A CA 1
ATOM 1403 C C . TYR A 1 200 ? 2.491 49.116 114.738 1.00 18.24 200 TYR A C 1
ATOM 1404 O O . TYR A 1 200 ? 2.916 49.503 115.810 1.00 22.29 200 TYR A O 1
ATOM 1413 N N . VAL A 1 201 ? 1.874 49.865 113.864 1.00 15.88 201 VAL A N 1
ATOM 1414 C CA . VAL A 1 201 ? 1.567 51.281 114.095 1.00 17.16 201 VAL A CA 1
ATOM 1415 C C . VAL A 1 201 ? 0.034 51.466 114.000 1.00 19.06 201 VAL A C 1
ATOM 1416 O O . VAL A 1 201 ? -0.587 50.935 113.031 1.00 18.35 201 VAL A O 1
ATOM 1420 N N . VAL A 1 202 ? -0.529 52.270 114.909 1.00 19.26 202 VAL A N 1
ATOM 1421 C CA . VAL A 1 202 ? -1.957 52.680 114.944 1.00 20.45 202 VAL A CA 1
ATOM 1422 C C . VAL A 1 202 ? -1.970 54.141 115.327 1.00 19.26 202 VAL A C 1
ATOM 1423 O O . VAL A 1 202 ? -1.724 54.403 116.496 1.00 23.92 202 VAL A O 1
ATOM 1427 N N . GLY A 1 203 ? -2.177 55.011 114.355 1.00 18.77 203 GLY A N 1
ATOM 1428 C CA . GLY A 1 203 ? -2.036 56.468 114.488 1.00 22.94 203 GLY A CA 1
ATOM 1429 C C . GLY A 1 203 ? -0.695 56.831 115.113 1.00 26.19 203 GLY A C 1
ATOM 1430 O O . GLY A 1 203 ? 0.331 56.331 114.596 1.00 27.21 203 GLY A O 1
ATOM 1431 N N . GLY A 1 204 ? -0.725 57.573 116.226 1.00 28.67 204 GLY A N 1
ATOM 1432 C CA . GLY A 1 204 ? 0.436 58.001 117.021 1.00 31.43 204 GLY A CA 1
ATOM 1433 C C . GLY A 1 204 ? 1.007 56.892 117.891 1.00 34.31 204 GLY A C 1
ATOM 1434 O O . GLY A 1 204 ? 1.935 57.198 118.582 1.00 38.09 204 GLY A O 1
ATOM 1435 N N . HIS A 1 205 ? 0.524 55.641 117.832 1.00 37.44 205 HIS A N 1
ATOM 1436 C CA . HIS A 1 205 ? 0.925 54.553 118.776 1.00 37.99 205 HIS A CA 1
ATOM 1437 C C . HIS A 1 205 ? 1.722 53.465 118.025 1.00 33.75 205 HIS A C 1
ATOM 1438 O O . HIS A 1 205 ? 1.225 52.962 117.034 1.00 29.12 205 HIS A O 1
ATOM 1445 N N . VAL A 1 206 ? 2.863 53.046 118.557 1.00 30.95 206 VAL A N 1
ATOM 1446 C CA . VAL A 1 206 ? 3.707 51.941 118.043 1.00 35.47 206 VAL A CA 1
ATOM 1447 C C . VAL A 1 206 ? 3.554 50.707 118.925 1.00 35.05 206 VAL A C 1
ATOM 1448 O O . VAL A 1 206 ? 3.496 50.967 120.107 1.00 36.00 206 VAL A O 1
ATOM 1452 N N . THR A 1 207 ? 3.629 49.461 118.371 1.00 41.61 207 THR A N 1
ATOM 1453 C CA . THR A 1 207 ? 3.942 48.138 119.035 1.00 43.86 207 THR A CA 1
ATOM 1454 C C . THR A 1 207 ? 4.994 47.295 118.221 1.00 46.91 207 THR A C 1
ATOM 1455 O O . THR A 1 207 ? 5.005 47.374 117.014 1.00 34.56 207 THR A O 1
ATOM 1459 N N . CYS A 1 208 ? 5.822 46.434 118.844 1.00 49.71 208 CYS A N 1
ATOM 1460 C CA . CYS A 1 208 ? 7.010 45.852 118.131 1.00 49.02 208 CYS A CA 1
ATOM 1461 C C . CYS A 1 208 ? 7.269 44.364 118.399 1.00 42.12 208 CYS A C 1
ATOM 1462 O O . CYS A 1 208 ? 7.522 44.051 119.521 1.00 56.03 208 CYS A O 1
ATOM 1465 N N . VAL A 1 209 ? 7.449 43.539 117.363 1.00 43.58 209 VAL A N 1
ATOM 1466 C CA . VAL A 1 209 ? 7.421 42.058 117.491 1.00 45.16 209 VAL A CA 1
ATOM 1467 C C . VAL A 1 209 ? 8.693 41.492 116.881 1.00 57.08 209 VAL A C 1
ATOM 1468 O O . VAL A 1 209 ? 8.902 41.548 115.650 1.00 62.68 209 VAL A O 1
ATOM 1472 N N . LYS A 1 210 ? 9.482 40.876 117.733 1.00 61.40 210 LYS A N 1
ATOM 1473 C CA . LYS A 1 210 ? 10.821 40.367 117.398 1.00 64.49 210 LYS A CA 1
ATOM 1474 C C . LYS A 1 210 ? 10.623 38.996 116.750 1.00 68.23 210 LYS A C 1
ATOM 1475 O O . LYS A 1 210 ? 11.212 38.024 117.239 1.00 79.56 210 LYS A O 1
ATOM 1481 N N . ARG A 1 211 ? 9.807 38.920 115.691 1.00 74.57 211 ARG A N 1
ATOM 1482 C CA . ARG A 1 211 ? 9.818 37.764 114.749 1.00 72.51 211 ARG A CA 1
ATOM 1483 C C . ARG A 1 211 ? 11.287 37.432 114.456 1.00 62.83 211 ARG A C 1
ATOM 1484 O O . ARG A 1 211 ? 12.104 38.355 114.438 1.00 68.45 211 ARG A O 1
ATOM 1492 N N . ARG A 1 212 ? 11.625 36.163 114.242 1.00 74.93 212 ARG A N 1
ATOM 1493 C CA . ARG A 1 212 ? 12.986 35.710 113.828 1.00 85.40 212 ARG A CA 1
ATOM 1494 C C . ARG A 1 212 ? 12.878 35.189 112.398 1.00 92.93 212 ARG A C 1
ATOM 1495 O O . ARG A 1 212 ? 12.169 34.182 112.213 1.00 108.87 212 ARG A O 1
ATOM 1503 N N . SER A 1 213 ? 13.537 35.812 111.422 1.00 87.98 213 SER A N 1
ATOM 1504 C CA . SER A 1 213 ? 13.401 35.351 110.017 1.00 92.17 213 SER A CA 1
ATOM 1505 C C . SER A 1 213 ? 14.237 34.100 109.770 1.00 97.48 213 SER A C 1
ATOM 1506 O O . SER A 1 213 ? 14.898 33.619 110.712 1.00 113.23 213 SER A O 1
ATOM 1509 N N . LEU A 1 214 ? 14.185 33.618 108.526 1.00 97.87 214 LEU A N 1
ATOM 1510 C CA . LEU A 1 214 ? 14.785 32.337 108.085 1.00 99.06 214 LEU A CA 1
ATOM 1511 C C . LEU A 1 214 ? 14.390 31.259 109.100 1.00 111.96 214 LEU A C 1
ATOM 1512 O O . LEU A 1 214 ? 15.216 30.812 109.894 1.00 125.84 214 LEU A O 1
ATOM 1517 N N . PRO A 1 215 ? 13.095 30.848 109.133 1.00 114.80 215 PRO A N 1
ATOM 1518 C CA . PRO A 1 215 ? 12.616 29.790 110.031 1.00 110.92 215 PRO A CA 1
ATOM 1519 C C . PRO A 1 215 ? 13.508 28.538 110.096 1.00 103.75 215 PRO A C 1
ATOM 1520 O O . PRO A 1 215 ? 13.828 28.020 109.041 1.00 91.85 215 PRO A O 1
ATOM 1524 N N . ALA A 1 255 ? 16.271 38.564 121.426 1.00 111.44 255 ALA A N 1
ATOM 1525 C CA . ALA A 1 255 ? 17.311 39.348 120.724 1.00 91.15 255 ALA A CA 1
ATOM 1526 C C . ALA A 1 255 ? 17.213 40.814 121.132 1.00 80.67 255 ALA A C 1
ATOM 1527 O O . ALA A 1 255 ? 16.265 41.169 121.830 1.00 80.99 255 ALA A O 1
ATOM 1529 N N . VAL A 1 256 ? 18.150 41.636 120.676 1.00 70.35 256 VAL A N 1
ATOM 1530 C CA . VAL A 1 256 ? 18.120 43.072 121.058 1.00 69.18 256 VAL A CA 1
ATOM 1531 C C . VAL A 1 256 ? 17.259 43.859 120.065 1.00 65.36 256 VAL A C 1
ATOM 1532 O O . VAL A 1 256 ? 17.611 43.936 118.901 1.00 58.18 256 VAL A O 1
ATOM 1536 N N . VAL A 1 257 ? 16.184 44.455 120.570 1.00 62.41 257 VAL A N 1
ATOM 1537 C CA . VAL A 1 257 ? 15.235 45.314 119.809 1.00 63.21 257 VAL A CA 1
ATOM 1538 C C . VAL A 1 257 ? 15.889 46.686 119.588 1.00 54.94 257 VAL A C 1
ATOM 1539 O O . VAL A 1 257 ? 16.816 47.018 120.324 1.00 49.84 257 VAL A O 1
ATOM 1543 N N . PRO A 1 258 ? 15.503 47.457 118.552 1.00 46.58 258 PRO A N 1
ATOM 1544 C CA . PRO A 1 258 ? 16.010 48.804 118.324 1.00 42.80 258 PRO A CA 1
ATOM 1545 C C . PRO A 1 258 ? 15.469 49.782 119.370 1.00 44.74 258 PRO A C 1
ATOM 1546 O O . PRO A 1 258 ? 14.471 49.534 119.920 1.00 53.49 258 PRO A O 1
ATOM 1550 N N . PRO A 1 259 ? 16.118 50.928 119.624 1.00 50.98 259 PRO A N 1
ATOM 1551 C CA . PRO A 1 259 ? 15.656 51.854 120.647 1.00 49.26 259 PRO A CA 1
ATOM 1552 C C . PRO A 1 259 ? 14.244 52.373 120.357 1.00 47.27 259 PRO A C 1
ATOM 1553 O O . PRO A 1 259 ? 13.981 52.715 119.264 1.00 47.42 259 PRO A O 1
ATOM 1557 N N . ALA A 1 260 ? 13.419 52.463 121.393 1.00 40.57 260 ALA A N 1
ATOM 1558 C CA . ALA A 1 260 ? 12.005 52.861 121.271 1.00 40.60 260 ALA A CA 1
ATOM 1559 C C . ALA A 1 260 ? 11.845 54.278 120.728 1.00 39.09 260 ALA A C 1
ATOM 1560 O O . ALA A 1 260 ? 10.973 54.479 119.918 1.00 39.24 260 ALA A O 1
ATOM 1562 N N . ALA A 1 261 ? 12.681 55.220 121.142 1.00 38.02 261 ALA A N 1
ATOM 1563 C CA . ALA A 1 261 ? 12.534 56.596 120.621 1.00 36.27 261 ALA A CA 1
ATOM 1564 C C . ALA A 1 261 ? 12.782 56.641 119.108 1.00 36.82 261 ALA A C 1
ATOM 1565 O O . ALA A 1 261 ? 12.147 57.439 118.452 1.00 33.79 261 ALA A O 1
ATOM 1567 N N . PHE A 1 262 ? 13.742 55.854 118.624 1.00 32.89 262 PHE A N 1
ATOM 1568 C CA . PHE A 1 262 ? 14.116 55.743 117.193 1.00 31.83 262 PHE A CA 1
ATOM 1569 C C . PHE A 1 262 ? 12.936 55.190 116.386 1.00 27.13 262 PHE A C 1
ATOM 1570 O O . PHE A 1 262 ? 12.563 55.784 115.414 1.00 30.53 262 PHE A O 1
ATOM 1578 N N . ILE A 1 263 ? 12.395 54.064 116.820 1.00 27.91 263 ILE A N 1
ATOM 1579 C CA . ILE A 1 263 ? 11.206 53.384 116.222 1.00 33.67 263 ILE A CA 1
ATOM 1580 C C . ILE A 1 263 ? 10.046 54.374 116.126 1.00 30.99 263 ILE A C 1
ATOM 1581 O O . ILE A 1 263 ? 9.461 54.471 115.041 1.00 30.81 263 ILE A O 1
ATOM 1586 N N . ASN A 1 264 ? 9.794 55.165 117.170 1.00 33.48 264 ASN A N 1
ATOM 1587 C CA . ASN A 1 264 ? 8.688 56.152 117.187 1.00 34.20 264 ASN A CA 1
ATOM 1588 C C . ASN A 1 264 ? 8.938 57.260 116.182 1.00 33.86 264 ASN A C 1
ATOM 1589 O O . ASN A 1 264 ? 7.969 57.693 115.534 1.00 32.55 264 ASN A O 1
ATOM 1594 N N . GLN A 1 265 ? 10.171 57.719 116.065 1.00 31.71 265 GLN A N 1
ATOM 1595 C CA . GLN A 1 265 ? 10.532 58.715 115.027 1.00 37.62 265 GLN A CA 1
ATOM 1596 C C . GLN A 1 265 ? 10.228 58.116 113.646 1.00 27.54 265 GLN A C 1
ATOM 1597 O O . GLN A 1 265 ? 9.616 58.788 112.818 1.00 27.89 265 GLN A O 1
ATOM 1603 N N . ILE A 1 266 ? 10.664 56.901 113.374 1.00 24.67 266 ILE A N 1
ATOM 1604 C CA . ILE A 1 266 ? 10.454 56.316 112.012 1.00 25.84 266 ILE A CA 1
ATOM 1605 C C . ILE A 1 266 ? 8.936 56.153 111.796 1.00 25.73 266 ILE A C 1
ATOM 1606 O O . ILE A 1 266 ? 8.415 56.642 110.741 1.00 24.23 266 ILE A O 1
ATOM 1611 N N . ALA A 1 267 ? 8.241 55.566 112.781 1.00 24.14 267 ALA A N 1
ATOM 1612 C CA . ALA A 1 267 ? 6.780 55.274 112.706 1.00 24.72 267 ALA A CA 1
ATOM 1613 C C . ALA A 1 267 ? 6.069 56.555 112.362 1.00 22.95 267 ALA A C 1
ATOM 1614 O O . ALA A 1 267 ? 5.325 56.621 111.377 1.00 22.63 267 ALA A O 1
ATOM 1616 N N . GLY A 1 268 ? 6.429 57.628 113.041 1.00 25.63 268 GLY A N 1
ATOM 1617 C CA . GLY A 1 268 ? 5.749 58.906 112.809 1.00 26.44 268 GLY A CA 1
ATOM 1618 C C . GLY A 1 268 ? 6.127 59.494 111.470 1.00 28.45 268 GLY A C 1
ATOM 1619 O O . GLY A 1 268 ? 5.268 60.153 110.847 1.00 28.04 268 GLY A O 1
ATOM 1620 N N . GLY A 1 269 ? 7.376 59.324 111.020 1.00 28.98 269 GLY A N 1
ATOM 1621 C CA . GLY A 1 269 ? 7.746 59.839 109.685 1.00 25.96 269 GLY A CA 1
ATOM 1622 C C . GLY A 1 269 ? 7.021 59.060 108.594 1.00 22.48 269 GLY A C 1
ATOM 1623 O O . GLY A 1 269 ? 6.594 59.657 107.615 1.00 23.46 269 GLY A O 1
ATOM 1624 N N . LEU A 1 270 ? 6.878 57.755 108.751 1.00 21.71 270 LEU A N 1
ATOM 1625 C CA . LEU A 1 270 ? 6.170 56.924 107.747 1.00 25.29 270 LEU A CA 1
ATOM 1626 C C . LEU A 1 270 ? 4.700 57.343 107.682 1.00 26.90 270 LEU A C 1
ATOM 1627 O O . LEU A 1 270 ? 4.212 57.683 106.562 1.00 28.71 270 LEU A O 1
ATOM 1632 N N . ARG A 1 271 ? 4.074 57.526 108.840 1.00 30.38 271 ARG A N 1
ATOM 1633 C CA . ARG A 1 271 ? 2.656 57.954 108.928 1.00 32.47 271 ARG A CA 1
ATOM 1634 C C . ARG A 1 271 ? 2.473 59.274 108.175 1.00 30.17 271 ARG A C 1
ATOM 1635 O O . ARG A 1 271 ? 1.540 59.343 107.345 1.00 30.67 271 ARG A O 1
ATOM 1643 N N . ARG A 1 272 ? 3.299 60.288 108.427 1.00 33.83 272 ARG A N 1
ATOM 1644 C CA . ARG A 1 272 ? 3.187 61.604 107.725 1.00 37.60 272 ARG A CA 1
ATOM 1645 C C . ARG A 1 272 ? 3.466 61.405 106.225 1.00 37.66 272 ARG A C 1
ATOM 1646 O O . ARG A 1 272 ? 2.700 61.926 105.412 1.00 35.79 272 ARG A O 1
ATOM 1654 N N . ALA A 1 273 ? 4.485 60.631 105.844 1.00 35.61 273 ALA A N 1
ATOM 1655 C CA . ALA A 1 273 ? 4.890 60.511 104.414 1.00 37.03 273 ALA A CA 1
ATOM 1656 C C . ALA A 1 273 ? 3.899 59.617 103.655 1.00 30.92 273 ALA A C 1
ATOM 1657 O O . ALA A 1 273 ? 3.549 59.931 102.522 1.00 28.98 273 ALA A O 1
ATOM 1659 N N . LEU A 1 274 ? 3.452 58.521 104.246 1.00 29.35 274 LEU A N 1
ATOM 1660 C CA . LEU A 1 274 ? 2.522 57.617 103.511 1.00 28.52 274 LEU A CA 1
ATOM 1661 C C . LEU A 1 274 ? 1.093 58.132 103.647 1.00 26.70 274 LEU A C 1
ATOM 1662 O O . LEU A 1 274 ? 0.313 57.781 102.804 1.00 30.48 274 LEU A O 1
ATOM 1667 N N . GLY A 1 275 ? 0.774 58.967 104.643 1.00 28.68 275 GLY A N 1
ATOM 1668 C CA . GLY A 1 275 ? -0.625 59.356 104.956 1.00 29.15 275 GLY A CA 1
ATOM 1669 C C . GLY A 1 275 ? -1.505 58.160 105.365 1.00 25.93 275 GLY A C 1
ATOM 1670 O O . GLY A 1 275 ? -2.637 58.117 104.929 1.00 25.93 275 GLY A O 1
ATOM 1671 N N . LEU A 1 276 ? -0.956 57.176 106.067 1.00 25.37 276 LEU A N 1
ATOM 1672 C CA . LEU A 1 276 ? -1.652 55.961 106.575 1.00 26.59 276 LEU A CA 1
ATOM 1673 C C . LEU A 1 276 ? -1.667 55.998 108.112 1.00 28.75 276 LEU A C 1
ATOM 1674 O O . LEU A 1 276 ? -0.622 56.354 108.686 1.00 24.92 276 LEU A O 1
ATOM 1679 N N . GLN A 1 277 ? -2.774 55.566 108.744 1.00 24.93 277 GLN A N 1
ATOM 1680 C CA . GLN A 1 277 ? -2.917 55.437 110.215 1.00 22.97 277 GLN A CA 1
ATOM 1681 C C . GLN A 1 277 ? -2.658 53.994 110.580 1.00 19.29 277 GLN A C 1
ATOM 1682 O O . GLN A 1 277 ? -2.268 53.742 111.680 1.00 24.08 277 GLN A O 1
ATOM 1688 N N . LEU A 1 278 ? -2.908 53.069 109.687 1.00 20.01 278 LEU A N 1
ATOM 1689 C CA . LEU A 1 278 ? -2.853 51.634 110.023 1.00 22.28 278 LEU A CA 1
ATOM 1690 C C . LEU A 1 278 ? -1.829 50.929 109.126 1.00 23.16 278 LEU A C 1
ATOM 1691 O O . LEU A 1 278 ? -2.151 50.590 107.973 1.00 24.45 278 LEU A O 1
ATOM 1696 N N . PHE A 1 279 ? -0.693 50.586 109.691 1.00 22.86 279 PHE A N 1
ATOM 1697 C CA . PHE A 1 279 ? 0.338 49.867 108.922 1.00 25.11 279 PHE A CA 1
ATOM 1698 C C . PHE A 1 279 ? 1.320 49.223 109.890 1.00 22.57 279 PHE A C 1
ATOM 1699 O O . PHE A 1 279 ? 1.288 49.469 111.042 1.00 21.20 279 PHE A O 1
ATOM 1707 N N . ASN A 1 280 ? 2.187 48.377 109.319 1.00 21.66 280 ASN A N 1
ATOM 1708 C CA . ASN A 1 280 ? 3.263 47.637 110.032 1.00 23.80 280 ASN A CA 1
ATOM 1709 C C . ASN A 1 280 ? 4.503 47.651 109.129 1.00 24.63 280 ASN A C 1
ATOM 1710 O O . ASN A 1 280 ? 4.357 47.342 107.930 1.00 22.77 280 ASN A O 1
ATOM 1715 N N . PHE A 1 281 ? 5.676 47.967 109.688 1.00 23.80 281 PHE A N 1
ATOM 1716 C CA . PHE A 1 281 ? 6.907 48.074 108.879 1.00 25.11 281 PHE A CA 1
ATOM 1717 C C . PHE A 1 281 ? 7.903 47.037 109.368 1.00 26.40 281 PHE A C 1
ATOM 1718 O O . PHE A 1 281 ? 7.951 46.769 110.545 1.00 25.79 281 PHE A O 1
ATOM 1726 N N . ASP A 1 282 ? 8.621 46.447 108.428 1.00 24.92 282 ASP A N 1
ATOM 1727 C CA . ASP A 1 282 ? 9.666 45.457 108.745 1.00 27.53 282 ASP A CA 1
ATOM 1728 C C . ASP A 1 282 ? 10.996 46.198 108.858 1.00 27.75 282 ASP A C 1
ATOM 1729 O O . ASP A 1 282 ? 11.302 46.995 108.000 1.00 23.19 282 ASP A O 1
ATOM 1734 N N . MET A 1 283 ? 11.723 45.946 109.927 1.00 26.14 283 MET A N 1
ATOM 1735 C CA . MET A 1 283 ? 13.038 46.580 110.084 1.00 26.23 283 MET A CA 1
ATOM 1736 C C . MET A 1 283 ? 14.075 45.541 110.514 1.00 25.27 283 MET A C 1
ATOM 1737 O O . MET A 1 283 ? 13.706 44.482 111.097 1.00 23.80 283 MET A O 1
ATOM 1742 N N . ILE A 1 284 ? 15.300 45.745 110.015 1.00 23.20 284 ILE A N 1
ATOM 1743 C CA . ILE A 1 284 ? 16.491 44.897 110.337 1.00 24.81 284 ILE A CA 1
ATOM 1744 C C . ILE A 1 284 ? 17.602 45.779 110.897 1.00 21.39 284 ILE A C 1
ATOM 1745 O O . ILE A 1 284 ? 17.629 46.974 110.585 1.00 21.42 284 ILE A O 1
ATOM 1750 N N . ARG A 1 285 ? 18.449 45.187 111.732 1.00 25.00 285 ARG A N 1
ATOM 1751 C CA . ARG A 1 285 ? 19.727 45.791 112.193 1.00 26.82 285 ARG A CA 1
ATOM 1752 C C . ARG A 1 285 ? 20.783 45.436 111.139 1.00 22.78 285 ARG A C 1
ATOM 1753 O O . ARG A 1 285 ? 20.837 44.309 110.708 1.00 24.39 285 ARG A O 1
ATOM 1761 N N . ASP A 1 286 ? 21.554 46.380 110.668 1.00 24.10 286 ASP A N 1
ATOM 1762 C CA . ASP A 1 286 ? 22.783 46.053 109.885 1.00 21.56 286 ASP A CA 1
ATOM 1763 C C . ASP A 1 286 ? 23.864 45.687 110.909 1.00 21.53 286 ASP A C 1
ATOM 1764 O O . ASP A 1 286 ? 24.381 46.600 111.570 1.00 22.76 286 ASP A O 1
ATOM 1769 N N . VAL A 1 287 ? 24.142 44.412 111.114 1.00 21.37 287 VAL A N 1
ATOM 1770 C CA . VAL A 1 287 ? 25.029 43.956 112.220 1.00 24.88 287 VAL A CA 1
ATOM 1771 C C . VAL A 1 287 ? 26.530 44.098 111.863 1.00 26.96 287 VAL A C 1
ATOM 1772 O O . VAL A 1 287 ? 27.365 43.639 112.695 1.00 29.33 287 VAL A O 1
ATOM 1776 N N . ARG A 1 288 ? 26.891 44.696 110.730 1.00 25.53 288 ARG A N 1
ATOM 1777 C CA . ARG A 1 288 ? 28.301 45.129 110.479 1.00 30.03 288 ARG A CA 1
ATOM 1778 C C . ARG A 1 288 ? 28.665 46.197 111.510 1.00 38.96 288 ARG A C 1
ATOM 1779 O O . ARG A 1 288 ? 29.640 45.969 112.252 1.00 38.44 288 ARG A O 1
ATOM 1787 N N . ALA A 1 289 ? 27.844 47.250 111.584 1.00 52.93 289 ALA A N 1
ATOM 1788 C CA . ALA A 1 289 ? 28.034 48.471 112.406 1.00 60.53 289 ALA A CA 1
ATOM 1789 C C . ALA A 1 289 ? 27.328 48.320 113.757 1.00 56.42 289 ALA A C 1
ATOM 1790 O O . ALA A 1 289 ? 27.884 48.801 114.726 1.00 60.86 289 ALA A O 1
ATOM 1792 N N . GLY A 1 290 ? 26.119 47.748 113.799 1.00 68.85 290 GLY A N 1
ATOM 1793 C CA . GLY A 1 290 ? 25.380 47.410 115.040 1.00 78.09 290 GLY A CA 1
ATOM 1794 C C . GLY A 1 290 ? 24.422 48.495 115.545 1.00 76.27 290 GLY A C 1
ATOM 1795 O O . GLY A 1 290 ? 23.601 48.180 116.442 1.00 82.68 290 GLY A O 1
ATOM 1796 N N . ASP A 1 291 ? 24.520 49.726 115.034 1.00 69.86 291 ASP A N 1
ATOM 1797 C CA . ASP A 1 291 ? 23.628 50.872 115.385 1.00 67.96 291 ASP A CA 1
ATOM 1798 C C . ASP A 1 291 ? 22.983 51.426 114.105 1.00 54.63 291 ASP A C 1
ATOM 1799 O O . ASP A 1 291 ? 22.627 52.621 114.074 1.00 46.63 291 ASP A O 1
ATOM 1804 N N . ARG A 1 292 ? 22.915 50.615 113.048 1.00 46.49 292 ARG A N 1
ATOM 1805 C CA . ARG A 1 292 ? 22.281 51.014 111.766 1.00 40.19 292 ARG A CA 1
ATOM 1806 C C . ARG A 1 292 ? 21.095 50.074 111.547 1.00 28.81 292 ARG A C 1
ATOM 1807 O O . ARG A 1 292 ? 21.203 48.890 111.848 1.00 22.64 292 ARG A O 1
ATOM 1815 N N . TYR A 1 293 ? 20.014 50.611 110.997 1.00 27.94 293 TYR A N 1
ATOM 1816 C CA . TYR A 1 293 ? 18.729 49.889 110.823 1.00 29.38 293 TYR A CA 1
ATOM 1817 C C . TYR A 1 293 ? 18.226 50.192 109.425 1.00 25.33 293 TYR A C 1
ATOM 1818 O O . TYR A 1 293 ? 18.478 51.282 108.925 1.00 25.47 293 TYR A O 1
ATOM 1827 N N . LEU A 1 294 ? 17.572 49.218 108.821 1.00 25.02 294 LEU A N 1
ATOM 1828 C CA . LEU A 1 294 ? 16.953 49.407 107.491 1.00 27.70 294 LEU A CA 1
ATOM 1829 C C . LEU A 1 294 ? 15.472 49.033 107.581 1.00 23.11 294 LEU A C 1
ATOM 1830 O O . LEU A 1 294 ? 15.132 48.090 108.274 1.00 23.65 294 LEU A O 1
ATOM 1835 N N . VAL A 1 295 ? 14.636 49.805 106.920 1.00 24.14 295 VAL A N 1
ATOM 1836 C CA . VAL A 1 295 ? 13.233 49.452 106.651 1.00 24.63 295 VAL A CA 1
ATOM 1837 C C . VAL A 1 295 ? 13.225 48.661 105.360 1.00 23.44 295 VAL A C 1
ATOM 1838 O O . VAL A 1 295 ? 13.581 49.256 104.337 1.00 26.79 295 VAL A O 1
ATOM 1842 N N . ILE A 1 296 ? 12.689 47.450 105.404 1.00 23.53 296 ILE A N 1
ATOM 1843 C CA . ILE A 1 296 ? 12.651 46.537 104.245 1.00 25.49 296 ILE A CA 1
ATOM 1844 C C . ILE A 1 296 ? 11.224 46.265 103.755 1.00 26.96 296 ILE A C 1
ATOM 1845 O O . ILE A 1 296 ? 11.111 45.716 102.659 1.00 23.68 296 ILE A O 1
ATOM 1850 N N . ASP A 1 297 ? 10.169 46.604 104.488 1.00 23.98 297 ASP A N 1
ATOM 1851 C CA . ASP A 1 297 ? 8.787 46.409 103.957 1.00 24.22 297 ASP A CA 1
ATOM 1852 C C . ASP A 1 297 ? 7.774 47.223 104.754 1.00 23.22 297 ASP A C 1
ATOM 1853 O O . ASP A 1 297 ? 8.047 47.561 105.908 1.00 21.67 297 ASP A O 1
ATOM 1858 N N . ILE A 1 298 ? 6.662 47.568 104.131 1.00 23.77 298 ILE A N 1
ATOM 1859 C CA . ILE A 1 298 ? 5.508 48.248 104.796 1.00 23.90 298 ILE A CA 1
ATOM 1860 C C . ILE A 1 298 ? 4.211 47.558 104.329 1.00 26.79 298 ILE A C 1
ATOM 1861 O O . ILE A 1 298 ? 4.115 47.308 103.125 1.00 25.35 298 ILE A O 1
ATOM 1866 N N . ASN A 1 299 ? 3.265 47.251 105.234 1.00 23.97 299 ASN A N 1
ATOM 1867 C CA . ASN A 1 299 ? 1.995 46.537 104.920 1.00 26.62 299 ASN A CA 1
ATOM 1868 C C . ASN A 1 299 ? 0.806 47.302 105.531 1.00 25.40 299 ASN A C 1
ATOM 1869 O O . ASN A 1 299 ? 0.920 47.728 106.685 1.00 23.31 299 ASN A O 1
ATOM 1874 N N . TYR A 1 300 ? -0.249 47.532 104.740 1.00 25.48 300 TYR A N 1
ATOM 1875 C CA . TYR A 1 300 ? -1.515 48.221 105.133 1.00 22.90 300 TYR A CA 1
ATOM 1876 C C . TYR A 1 300 ? -2.308 47.278 106.043 1.00 21.77 300 TYR A C 1
ATOM 1877 O O . TYR A 1 300 ? -2.427 46.064 105.743 1.00 20.42 300 TYR A O 1
ATOM 1886 N N . PHE A 1 301 ? -2.734 47.811 107.200 1.00 24.92 301 PHE A N 1
ATOM 1887 C CA . PHE A 1 301 ? -3.832 47.261 108.050 1.00 18.83 301 PHE A CA 1
ATOM 1888 C C . PHE A 1 301 ? -3.529 45.809 108.323 1.00 21.03 301 PHE A C 1
ATOM 1889 O O . PHE A 1 301 ? -4.266 44.916 107.882 1.00 21.91 301 PHE A O 1
ATOM 1897 N N . PRO A 1 302 ? -2.449 45.526 109.089 1.00 18.46 302 PRO A N 1
ATOM 1898 C CA . PRO A 1 302 ? -2.077 44.147 109.338 1.00 17.92 302 PRO A CA 1
ATOM 1899 C C . PRO A 1 302 ? -2.914 43.477 110.436 1.00 20.41 302 PRO A C 1
ATOM 1900 O O . PRO A 1 302 ? -3.838 44.079 110.946 1.00 21.90 302 PRO A O 1
ATOM 1904 N N . GLY A 1 303 ? -2.558 42.237 110.742 1.00 17.94 303 GLY A N 1
ATOM 1905 C CA . GLY A 1 303 ? -3.174 41.356 111.747 1.00 21.52 303 GLY A CA 1
ATOM 1906 C C . GLY A 1 303 ? -3.079 41.922 113.153 1.00 21.15 303 GLY A C 1
ATOM 1907 O O . GLY A 1 303 ? -2.495 41.244 114.016 1.00 20.11 303 GLY A O 1
ATOM 1908 N N . TYR A 1 304 ? -3.722 43.048 113.441 1.00 20.32 304 TYR A N 1
ATOM 1909 C CA . TYR A 1 304 ? -3.654 43.591 114.822 1.00 20.78 304 TYR A CA 1
ATOM 1910 C C . TYR A 1 304 ? -4.208 42.613 115.824 1.00 21.07 304 TYR A C 1
ATOM 1911 O O . TYR A 1 304 ? -3.725 42.635 116.994 1.00 22.78 304 TYR A O 1
ATOM 1920 N N . ALA A 1 305 ? -5.169 41.783 115.438 1.00 20.12 305 ALA A N 1
ATOM 1921 C CA . ALA A 1 305 ? -5.806 40.847 116.387 1.00 24.35 305 ALA A CA 1
ATOM 1922 C C . ALA A 1 305 ? -4.796 39.884 117.028 1.00 27.42 305 ALA A C 1
ATOM 1923 O O . ALA A 1 305 ? -5.124 39.289 118.016 1.00 26.25 305 ALA A O 1
ATOM 1925 N N . LYS A 1 306 ? -3.645 39.680 116.417 1.00 33.20 306 LYS A N 1
ATOM 1926 C CA . LYS A 1 306 ? -2.630 38.800 117.037 1.00 45.06 306 LYS A CA 1
ATOM 1927 C C . LYS A 1 306 ? -2.080 39.427 118.329 1.00 46.37 306 LYS A C 1
ATOM 1928 O O . LYS A 1 306 ? -2.004 38.699 119.293 1.00 48.33 306 LYS A O 1
ATOM 1934 N N . MET A 1 307 ? -1.801 40.736 118.357 1.00 50.32 307 MET A N 1
ATOM 1935 C CA . MET A 1 307 ? -1.248 41.372 119.583 1.00 49.43 307 MET A CA 1
ATOM 1936 C C . MET A 1 307 ? -2.289 41.327 120.706 1.00 51.38 307 MET A C 1
ATOM 1937 O O . MET A 1 307 ? -3.397 41.772 120.477 1.00 46.58 307 MET A O 1
ATOM 1942 N N . PRO A 1 308 ? -1.990 40.824 121.926 1.00 60.49 308 PRO A N 1
ATOM 1943 C CA . PRO A 1 308 ? -2.916 40.926 123.062 1.00 50.81 308 PRO A CA 1
ATOM 1944 C C . PRO A 1 308 ? -3.075 42.406 123.447 1.00 39.66 308 PRO A C 1
ATOM 1945 O O . PRO A 1 308 ? -2.159 43.148 123.344 1.00 32.22 308 PRO A O 1
ATOM 1949 N N . GLY A 1 309 ? -4.283 42.807 123.816 1.00 36.69 309 GLY A N 1
ATOM 1950 C CA . GLY A 1 309 ? -4.504 44.227 124.115 1.00 30.98 309 GLY A CA 1
ATOM 1951 C C . GLY A 1 309 ? -4.780 45.067 122.883 1.00 26.69 309 GLY A C 1
ATOM 1952 O O . GLY A 1 309 ? -4.877 46.257 123.033 1.00 30.07 309 GLY A O 1
ATOM 1953 N N . TYR A 1 310 ? -4.915 44.465 121.707 1.00 20.80 310 TYR A N 1
ATOM 1954 C CA . TYR A 1 310 ? -5.217 45.241 120.467 1.00 19.09 310 TYR A CA 1
ATOM 1955 C C . TYR A 1 310 ? -6.573 45.971 120.629 1.00 18.22 310 TYR A C 1
ATOM 1956 O O . TYR A 1 310 ? -6.731 47.057 120.086 1.00 15.92 310 TYR A O 1
ATOM 1965 N N . GLU A 1 311 ? -7.535 45.407 121.362 1.00 17.73 311 GLU A N 1
ATOM 1966 C CA . GLU A 1 311 ? -8.895 46.016 121.425 1.00 19.20 311 GLU A CA 1
ATOM 1967 C C . GLU A 1 311 ? -8.797 47.407 122.032 1.00 17.63 311 GLU A C 1
ATOM 1968 O O . GLU A 1 311 ? -9.410 48.313 121.493 1.00 17.66 311 GLU A O 1
ATOM 1974 N N . THR A 1 312 ? -8.037 47.551 123.119 1.00 17.92 312 THR A N 1
ATOM 1975 C CA . THR A 1 312 ? -7.871 48.825 123.846 1.00 18.76 312 THR A CA 1
ATOM 1976 C C . THR A 1 312 ? -7.139 49.834 122.945 1.00 19.75 312 THR A C 1
ATOM 1977 O O . THR A 1 312 ? -7.593 50.996 122.833 1.00 16.10 312 THR A O 1
ATOM 1981 N N . VAL A 1 313 ? -6.083 49.403 122.264 1.00 18.02 313 VAL A N 1
ATOM 1982 C CA . VAL A 1 313 ? -5.318 50.290 121.344 1.00 17.51 313 VAL A CA 1
ATOM 1983 C C . VAL A 1 313 ? -6.239 50.839 120.255 1.00 14.61 313 VAL A C 1
ATOM 1984 O O . VAL A 1 313 ? -6.224 52.004 120.006 1.00 14.94 313 VAL A O 1
ATOM 1988 N N . LEU A 1 314 ? -7.006 49.951 119.618 1.00 14.64 314 LEU A N 1
ATOM 1989 C CA . LEU A 1 314 ? -7.918 50.337 118.507 1.00 15.75 314 LEU A CA 1
ATOM 1990 C C . LEU A 1 314 ? -9.022 51.271 119.017 1.00 15.54 314 LEU A C 1
ATOM 1991 O O . LEU A 1 314 ? -9.249 52.317 118.377 1.00 16.39 314 LEU A O 1
ATOM 1996 N N . THR A 1 315 ? -9.659 50.916 120.136 1.00 15.01 315 THR A N 1
ATOM 1997 C CA . THR A 1 315 ? -10.782 51.710 120.683 1.00 16.07 315 THR A CA 1
ATOM 1998 C C . THR A 1 315 ? -10.281 53.135 120.968 1.00 15.35 315 THR A C 1
ATOM 1999 O O . THR A 1 315 ? -10.957 54.049 120.583 1.00 13.92 315 THR A O 1
ATOM 2003 N N . ASP A 1 316 ? -9.085 53.262 121.540 1.00 17.14 316 ASP A N 1
ATOM 2004 C CA . ASP A 1 316 ? -8.442 54.574 121.814 1.00 19.07 316 ASP A CA 1
ATOM 2005 C C . ASP A 1 316 ? -8.229 55.313 120.488 1.00 18.45 316 ASP A C 1
ATOM 2006 O O . ASP A 1 316 ? -8.567 56.450 120.445 1.00 17.72 316 ASP A O 1
ATOM 2011 N N . PHE A 1 317 ? -7.762 54.626 119.443 1.00 19.67 317 PHE A N 1
ATOM 2012 C CA . PHE A 1 317 ? -7.547 55.227 118.102 1.00 20.04 317 PHE A CA 1
ATOM 2013 C C . PHE A 1 317 ? -8.875 55.701 117.496 1.00 18.71 317 PHE A C 1
ATOM 2014 O O . PHE A 1 317 ? -8.929 56.813 117.055 1.00 20.79 317 PHE A O 1
ATOM 2022 N N . PHE A 1 318 ? -9.911 54.872 117.556 1.00 18.70 318 PHE A N 1
ATOM 2023 C CA . PHE A 1 318 ? -11.262 55.220 117.037 1.00 18.90 318 PHE A CA 1
ATOM 2024 C C . PHE A 1 318 ? -11.782 56.469 117.760 1.00 18.45 318 PHE A C 1
ATOM 2025 O O . PHE A 1 318 ? -12.309 57.326 117.109 1.00 18.79 318 PHE A O 1
ATOM 2033 N N . TRP A 1 319 ? -11.583 56.543 119.072 1.00 18.92 319 TRP A N 1
ATOM 2034 C CA . TRP A 1 319 ? -12.059 57.688 119.886 1.00 21.87 319 TRP A CA 1
ATOM 2035 C C . TRP A 1 319 ? -11.320 58.955 119.465 1.00 25.45 319 TRP A C 1
ATOM 2036 O O . TRP A 1 319 ? -11.978 59.978 119.253 1.00 22.51 319 TRP A O 1
ATOM 2047 N N . GLU A 1 320 ? -9.990 58.865 119.338 1.00 28.30 320 GLU A N 1
ATOM 2048 C CA . GLU A 1 320 ? -9.150 59.979 118.822 1.00 31.79 320 GLU A CA 1
ATOM 2049 C C . GLU A 1 320 ? -9.656 60.412 117.441 1.00 27.35 320 GLU A C 1
ATOM 2050 O O . GLU A 1 320 ? -9.895 61.624 117.265 1.00 27.09 320 GLU A O 1
ATOM 2056 N N . MET A 1 321 ? -9.909 59.486 116.508 1.00 24.53 321 MET A N 1
ATOM 2057 C CA . MET A 1 321 ? -10.303 59.852 115.117 1.00 23.19 321 MET A CA 1
ATOM 2058 C C . MET A 1 321 ? -11.664 60.570 115.090 1.00 30.68 321 MET A C 1
ATOM 2059 O O . MET A 1 321 ? -11.845 61.485 114.223 1.00 31.35 321 MET A O 1
ATOM 2064 N N . VAL A 1 322 ? -12.642 60.177 115.924 1.00 27.80 322 VAL A N 1
ATOM 2065 C CA . VAL A 1 322 ? -13.988 60.818 115.835 1.00 28.29 322 VAL A CA 1
ATOM 2066 C C . VAL A 1 322 ? -14.012 62.125 116.649 1.00 31.99 322 VAL A C 1
ATOM 2067 O O . VAL A 1 322 ? -15.049 62.748 116.606 1.00 34.86 322 VAL A O 1
ATOM 2071 N N . HIS A 1 323 ? -12.918 62.533 117.317 1.00 40.98 323 HIS A N 1
ATOM 2072 C CA . HIS A 1 323 ? -12.725 63.878 117.953 1.00 46.04 323 HIS A CA 1
ATOM 2073 C C . HIS A 1 323 ? -11.652 64.742 117.239 1.00 55.64 323 HIS A C 1
ATOM 2074 O O . HIS A 1 323 ? -11.233 65.730 117.861 1.00 62.92 323 HIS A O 1
ATOM 2081 N N . LYS A 1 324 ? -11.218 64.417 116.007 1.00 66.23 324 LYS A N 1
ATOM 2082 C CA . LYS A 1 324 ? -10.211 65.204 115.218 1.00 76.54 324 LYS A CA 1
ATOM 2083 C C . LYS A 1 324 ? -10.717 66.635 114.971 1.00 85.42 324 LYS A C 1
ATOM 2084 O O . LYS A 1 324 ? -11.414 66.835 113.955 1.00 84.77 324 LYS A O 1
#

Nearest PDB structures (foldseek):
  7tn7-assembly1_A-2  TM=1.004E+00  e=4.934E-59  Zea mays
  7tn5-assembly1_A-2  TM=9.976E-01  e=6.734E-55  Zea mays
  7tn6-assembly1_A-2  TM=9.829E-01  e=9.747E-52  Zea mays
  7tn3-assembly1_A-2  TM=9.749E-01  e=1.242E-51  Zea mays
  7tn8-assembly1_A-2  TM=9.793E-01  e=3.085E-51  Zea mays

Sequence (267 aa):
PPRYVIGYALAPKKQQSFIQPSLVAQAASRGMDLVPVDASQPLAEQGPFHLLIHKLYGDDWRAQLVAFAARHPAVPIVDPPHAIDRLHNRISMLQVVSELDHQDSTFGIPSQVVVYDAAALADFGLLAALRFPLIAKPLVADGTAKSHKMSLVYHREGLGKLRPPLVLQEFVNHGGVIFKVYVVGGHVTCVKRRSLPAVVPPAAFINQIAGGLRRALGLQLFNFDMIRDVRAGDRYLVIDINYFPGYAKMPGYETVLTDFFWEMVHK

Secondary structure (DSSP, 8-state):
---EEEEEEE-HHHHHHHS-HHHHHHHHTTTEEEEEPPTTS-GGGS---SEEEEE--SHHHHHHHHHHHHH-TTS-EES-HHHHGGGSBHHHHHHHHHTS----SEEE----EEE-SHHHHHH-GGGGG--SSEEEEESB--S-SGGGS-EEE-SHHHHTTS-SSEEEEE--SSTT--EEEEEETTEEEEE---S---PPPPHHHHHHHHHHHHHHHT-SEEEEEEEEETTTSSEEEEEEEEES--GGGSTTHHHHHHHHHHHHHT-

Radius of gyration: 20.16 Å; Cα contacts (8 Å, |Δi|>4): 445; chains: 1; bounding box: 55×38×47 Å

Organism: Zea mays (NCBI:txid4577)